Protein 4FPW (pdb70)

Organism: Micromonospora echinospora (NCBI:txid1877)

CATH classification: 3.30.530.20

Nearest PDB structures (foldseek):
  4fpw-assembly3_A  TM=1.007E+00  e=2.071E-29  Micromonospora echinospora
  4fpw-assembly3_B  TM=9.963E-01  e=4.947E-27  Micromonospora echinospora
  2luz-assembly1_A  TM=9.639E-01  e=8.222E-24  Micromonospora echinospora
  1z94-assembly1_A  TM=7.429E-01  e=5.980E-06  Chromobacterium violaceum ATCC 12472
  3pu2-assembly3_C  TM=6.040E-01  e=1.521E-06  Cereibacter sphaeroides 2.4.1

Solvent-accessible surface area: 16489 Å² total

Secondary structure (DSSP, 8-state):
---EEEEEEEEETTEEEEEEEEEEEESS-HHHHHHHHH-HHHHHHHSPPEES--STT-EEEESSS-EEE--EEETTTEEEEEEB-TTS--EEEEEEEEEETTEEEEEEEEEES----HHHHHHH--HHHH-------HHHHHHHHHHHHH--/---EEEEEEEEETTEEEEEEEEEEEESS-HHHHHHHHH-HHHHHHHS----S--STT-EEE-TTS-EEEEEEEETTTEEEEEEEETTEEEEEEEEE--EETTEEEEEEEEEES----HHHHHHH--HHHH---S-------HHHHHHHHHHHHH--

Foldseek 3Di:
DDKDWDKAWDQDPLGTWIKIKIKDKDLAALQVLQCCVQVQVNVVQLHFGWDWDRDAQTKTDGPPFWIWGWPDDDPPAKTKIWIDGDVFDIKIKMWGWDDDDNIIIIMIMIIGRDLVSLVVNLVVVSVVSVCSSPPPCSSVVSSVVRVVNSVD/DPWDWAKAWDQDPVGTWIKIKIKDKDQAALQVLLCCVQVQVNVVQLHFGWDWPRDAQIWTQGPPAWTWHFPDDDPPAKTKIWTDGDPFDIKIKMWGWDDDPRIIMIMIMIIDRDLVSLVVNLVVVSVVRSSVVPDRDPPPVSSVVSSCVRVVNSPD

Sequence (308 aa):
QATERALGRRTIPAGEARSIIIRQRYDAPVDEVWSACTDPNRINRWFIEPKGDLREGGNFALQGNASGDILRCEPPRRLTISWVYEGKPDSEVELRLSEEGDGTLLELEHATTSEQLVEVGVGWEALDFLGFISPERISQERGEAWAALVHSQATERALGRRTIPAGEARSIIIRQRYDAPVDEVWSACTDPNRINRWFIEPKGDLREGGNFALQGNASGDILRCEPPRRLTISWVYEGKPDSEVELRLSEEGDGTLLELEHATTSEQLVEVGVGWEALDFLGFIRGDPSPERISQERGEAWAALVHS

Structure (mmCIF, N/CA/C/O backbone):
data_4FPW
#
_entry.id   4FPW
#
_cell.length_a   51.852
_cell.length_b   51.852
_cell.length_c   305.705
_cell.angle_alpha   90.00
_cell.angle_beta   90.00
_cell.angle_gamma   120.00
#
_symmetry.space_group_name_H-M   'P 61'
#
loop_
_entity.id
_entity.type
_entity.pdbx_description
1 polymer CalU16
2 water water
#
loop_
_atom_site.group_PDB
_atom_site.id
_atom_site.type_symbol
_atom_site.label_atom_id
_atom_site.label_alt_id
_atom_site.label_comp_id
_atom_site.label_asym_id
_atom_site.label_entity_id
_atom_site.label_seq_id
_atom_site.pdbx_PDB_ins_code
_atom_site.Cartn_x
_atom_site.Cartn_y
_atom_site.Cartn_z
_atom_site.occupancy
_atom_site.B_iso_or_equiv
_atom_site.auth_seq_id
_atom_site.auth_comp_id
_atom_site.auth_asym_id
_atom_site.auth_atom_id
_atom_site.pdbx_PDB_model_num
ATOM 1 N N . GLN A 1 4 ? 32.199 -26.472 -0.445 1.00 72.84 5 GLN A N 1
ATOM 2 C CA . GLN A 1 4 ? 33.214 -27.566 -0.618 1.00 73.41 5 GLN A CA 1
ATOM 3 C C . GLN A 1 4 ? 34.494 -27.060 -1.287 1.00 72.90 5 GLN A C 1
ATOM 4 O O . GLN A 1 4 ? 35.598 -27.320 -0.787 1.00 80.86 5 GLN A O 1
ATOM 10 N N . ALA A 1 5 ? 34.339 -26.380 -2.426 1.00 65.32 6 ALA A N 1
ATOM 11 C CA . ALA A 1 5 ? 35.469 -25.883 -3.224 1.00 62.24 6 ALA A CA 1
ATOM 12 C C . ALA A 1 5 ? 34.966 -24.999 -4.370 1.00 58.47 6 ALA A C 1
ATOM 13 O O . ALA A 1 5 ? 34.152 -25.451 -5.184 1.00 58.47 6 ALA A O 1
ATOM 15 N N . THR A 1 6 ? 35.479 -23.766 -4.454 1.00 54.60 7 THR A N 1
ATOM 16 C CA . THR A 1 6 ? 34.910 -22.742 -5.354 1.00 51.95 7 THR A CA 1
ATOM 17 C C . THR A 1 6 ? 35.730 -22.473 -6.640 1.00 51.48 7 THR A C 1
ATOM 18 O O . THR A 1 6 ? 36.971 -22.414 -6.623 1.00 48.73 7 THR A O 1
ATOM 22 N N . GLU A 1 7 ? 34.978 -22.300 -7.732 1.00 50.66 8 GLU A N 1
ATOM 23 C CA . GLU A 1 7 ? 35.481 -21.927 -9.044 1.00 49.57 8 GLU A CA 1
ATOM 24 C C . GLU A 1 7 ? 34.944 -20.541 -9.346 1.00 48.18 8 GLU A C 1
ATOM 25 O O . GLU A 1 7 ? 33.721 -20.336 -9.408 1.00 48.01 8 GLU A O 1
ATOM 31 N N . ARG A 1 8 ? 35.861 -19.601 -9.532 1.00 47.20 9 ARG A N 1
ATOM 32 C CA . ARG A 1 8 ? 35.530 -18.237 -9.879 1.00 44.98 9 ARG A CA 1
ATOM 33 C C . ARG A 1 8 ? 35.559 -18.061 -11.376 1.00 45.40 9 ARG A C 1
ATOM 34 O O . ARG A 1 8 ? 36.319 -18.733 -12.076 1.00 43.74 9 ARG A O 1
ATOM 42 N N . ALA A 1 9 ? 34.763 -17.104 -11.854 1.00 45.51 10 ALA A N 1
ATOM 43 C CA . ALA A 1 9 ? 34.714 -16.783 -13.275 1.00 45.62 10 ALA A CA 1
ATOM 44 C C . ALA A 1 9 ? 34.150 -15.376 -13.558 1.00 46.47 10 ALA A C 1
ATOM 45 O O . ALA A 1 9 ? 33.756 -14.626 -12.645 1.00 44.01 10 ALA A O 1
ATOM 47 N N . LEU A 1 10 ? 34.149 -15.038 -14.846 1.00 47.70 11 LEU A N 1
ATOM 48 C CA . LEU A 1 10 ? 33.688 -13.761 -15.341 1.00 46.80 11 LEU A CA 1
ATOM 49 C C . LEU A 1 10 ? 32.681 -13.988 -16.442 1.00 46.96 11 LEU A C 1
ATOM 50 O O . LEU A 1 10 ? 32.889 -14.814 -17.315 1.00 48.22 11 LEU A O 1
ATOM 55 N N . GLY A 1 11 ? 31.574 -13.259 -16.367 1.00 48.63 12 GLY A N 1
ATOM 56 C CA . GLY A 1 11 ? 30.571 -13.243 -17.416 1.00 49.90 12 GLY A CA 1
ATOM 57 C C . GLY A 1 11 ? 30.347 -11.844 -17.973 1.00 51.69 12 GLY A C 1
ATOM 58 O O . GLY A 1 11 ? 31.191 -10.947 -17.836 1.00 50.28 12 GLY A O 1
ATOM 59 N N . ARG A 1 12 ? 29.197 -11.682 -18.621 1.00 54.10 13 ARG A N 1
ATOM 60 C CA . ARG A 1 12 ? 28.840 -10.448 -19.317 1.00 54.68 13 ARG A CA 1
ATOM 61 C C . ARG A 1 12 ? 27.329 -10.295 -19.322 1.00 55.27 13 ARG A C 1
ATOM 62 O O . ARG A 1 12 ? 26.600 -11.264 -19.588 1.00 54.20 13 ARG A O 1
ATOM 70 N N . ARG A 1 13 ? 26.861 -9.084 -19.019 1.00 54.75 14 ARG A N 1
ATOM 71 C CA . ARG A 1 13 ? 25.430 -8.808 -19.037 1.00 54.97 14 ARG A CA 1
ATOM 72 C C . ARG A 1 13 ? 25.011 -7.367 -19.343 1.00 53.77 14 ARG A C 1
ATOM 73 O O . ARG A 1 13 ? 25.750 -6.389 -19.133 1.00 50.64 14 ARG A O 1
ATOM 81 N N . THR A 1 14 ? 23.783 -7.291 -19.849 1.00 52.82 15 THR A N 1
ATOM 82 C CA . THR A 1 14 ? 23.118 -6.050 -20.165 1.00 53.21 15 THR A CA 1
ATOM 83 C C . THR A 1 14 ? 22.217 -5.725 -18.986 1.00 50.00 15 THR A C 1
ATOM 84 O O . THR A 1 14 ? 21.210 -6.415 -18.763 1.00 46.89 15 THR A O 1
ATOM 88 N N . ILE A 1 15 ? 22.598 -4.699 -18.219 1.00 48.45 16 ILE A N 1
ATOM 89 C CA . ILE A 1 15 ? 21.774 -4.217 -17.092 1.00 47.88 16 ILE A CA 1
ATOM 90 C C . ILE A 1 15 ? 21.457 -2.729 -17.261 1.00 48.18 16 ILE A C 1
ATOM 91 O O . ILE A 1 15 ? 22.160 -2.034 -17.993 1.00 47.79 16 ILE A O 1
ATOM 96 N N . PRO A 1 16 ? 20.412 -2.229 -16.572 1.00 48.05 17 PRO A N 1
ATOM 97 C CA . PRO A 1 16 ? 20.004 -0.840 -16.697 1.00 49.03 17 PRO A CA 1
ATOM 98 C C . PRO A 1 16 ? 21.160 0.163 -16.763 1.00 48.23 17 PRO A C 1
ATOM 99 O O . PRO A 1 16 ? 21.154 1.053 -17.624 1.00 46.98 17 PRO A O 1
ATOM 103 N N . ALA A 1 17 ? 22.164 -0.003 -15.905 1.00 45.53 18 ALA A N 1
ATOM 104 C CA . ALA A 1 17 ? 23.332 0.876 -15.950 1.00 45.06 18 ALA A CA 1
ATOM 105 C C . ALA A 1 17 ? 24.163 0.690 -17.217 1.00 45.34 18 ALA A C 1
ATOM 106 O O . ALA A 1 17 ? 25.143 1.398 -17.394 1.00 44.68 18 ALA A O 1
ATOM 108 N N . GLY A 1 18 ? 23.789 -0.274 -18.071 1.00 46.43 19 GLY A N 1
ATOM 109 C CA . GLY A 1 18 ? 24.526 -0.584 -19.305 1.00 48.71 19 GLY A CA 1
ATOM 110 C C . GLY A 1 18 ? 25.103 -2.000 -19.492 1.00 48.58 19 GLY A C 1
ATOM 111 O O . GLY A 1 18 ? 24.617 -3.007 -18.945 1.00 45.68 19 GLY A O 1
ATOM 112 N N . GLU A 1 19 ? 26.136 -2.066 -20.328 1.00 50.92 20 GLU A N 1
ATOM 113 C CA . GLU A 1 19 ? 26.880 -3.302 -20.559 1.00 50.60 20 GLU A CA 1
ATOM 114 C C . GLU A 1 19 ? 27.801 -3.522 -19.395 1.00 48.92 20 GLU A C 1
ATOM 115 O O . GLU A 1 19 ? 28.729 -2.750 -19.203 1.00 50.38 20 GLU A O 1
ATOM 121 N N . ALA A 1 20 ? 27.548 -4.568 -18.622 1.00 47.80 21 ALA A N 1
ATOM 122 C CA . ALA A 1 20 ? 28.415 -4.909 -17.505 1.00 47.99 21 ALA A CA 1
ATOM 123 C C . ALA A 1 20 ? 29.119 -6.238 -17.740 1.00 47.45 21 ALA A C 1
ATOM 124 O O . ALA A 1 20 ? 28.625 -7.092 -18.485 1.00 46.84 21 ALA A O 1
ATOM 126 N N . ARG A 1 21 ? 30.284 -6.396 -17.116 1.00 47.73 22 ARG A N 1
ATOM 127 C CA . ARG A 1 21 ? 30.917 -7.724 -16.970 1.00 47.58 22 ARG A CA 1
ATOM 128 C C . ARG A 1 21 ? 30.381 -8.299 -15.647 1.00 47.45 22 ARG A C 1
ATOM 129 O O . ARG A 1 21 ? 29.525 -7.681 -15.017 1.00 49.74 22 ARG A O 1
ATOM 137 N N . SER A 1 22 ? 30.855 -9.463 -15.213 1.00 47.40 23 SER A N 1
ATOM 138 C CA . SER A 1 22 ? 30.375 -10.026 -13.946 1.00 45.93 23 SER A CA 1
ATOM 139 C C . SER A 1 22 ? 31.307 -11.025 -13.258 1.00 47.07 23 SER A C 1
ATOM 140 O O . SER A 1 22 ? 32.154 -11.686 -13.879 1.00 46.85 23 SER A O 1
ATOM 143 N N . ILE A 1 23 ? 31.098 -11.095 -11.949 1.00 46.69 24 ILE A N 1
ATOM 144 C CA . ILE A 1 23 ? 31.657 -12.077 -11.048 1.00 44.75 24 ILE A CA 1
ATOM 145 C C . ILE A 1 23 ? 30.748 -13.278 -11.085 1.00 46.70 24 ILE A C 1
ATOM 146 O O . ILE A 1 23 ? 29.523 -13.125 -11.069 1.00 47.65 24 ILE A O 1
ATOM 151 N N . ILE A 1 24 ? 31.342 -14.470 -11.136 1.00 46.76 25 ILE A N 1
ATOM 152 C CA . ILE A 1 24 ? 30.572 -15.707 -11.082 1.00 46.57 25 ILE A CA 1
ATOM 153 C C . ILE A 1 24 ? 31.257 -16.674 -10.127 1.00 46.46 25 ILE A C 1
ATOM 154 O O . ILE A 1 24 ? 32.411 -17.044 -10.333 1.00 48.93 25 ILE A O 1
ATOM 159 N N . ILE A 1 25 ? 30.529 -17.077 -9.091 1.00 44.68 26 ILE A N 1
ATOM 160 C CA . ILE A 1 25 ? 31.051 -17.922 -8.049 1.00 44.34 26 ILE A CA 1
ATOM 161 C C . ILE A 1 25 ? 30.264 -19.206 -8.087 1.00 47.50 26 ILE A C 1
ATOM 162 O O . ILE A 1 25 ? 29.030 -19.169 -8.084 1.00 46.81 26 ILE A O 1
ATOM 167 N N . ARG A 1 26 ? 30.989 -20.328 -8.139 1.00 49.04 27 ARG A N 1
ATOM 168 C CA . ARG A 1 26 ? 30.385 -21.646 -8.192 1.00 50.71 27 ARG A CA 1
ATOM 169 C C . ARG A 1 26 ? 30.898 -22.466 -7.036 1.00 51.38 27 ARG A C 1
ATOM 170 O O . ARG A 1 26 ? 32.112 -22.582 -6.825 1.00 52.60 27 ARG A O 1
ATOM 178 N N . GLN A 1 27 ? 29.957 -23.029 -6.293 1.00 49.95 28 GLN A N 1
ATOM 179 C CA . GLN A 1 27 ? 30.239 -23.813 -5.121 1.00 49.21 28 GLN A CA 1
ATOM 180 C C . GLN A 1 27 ? 29.215 -24.908 -5.044 1.00 50.92 28 GLN A C 1
ATOM 181 O O . GLN A 1 27 ? 28.027 -24.693 -5.330 1.00 48.87 28 GLN A O 1
ATOM 187 N N . ARG A 1 28 ? 29.680 -26.087 -4.651 1.00 52.64 29 ARG A N 1
ATOM 188 C CA . ARG A 1 28 ? 28.820 -27.226 -4.563 1.00 53.94 29 ARG A CA 1
ATOM 189 C C . ARG A 1 28 ? 28.541 -27.456 -3.095 1.00 54.30 29 ARG A C 1
ATOM 190 O O . ARG A 1 28 ? 29.446 -27.333 -2.265 1.00 54.46 29 ARG A O 1
ATOM 198 N N . TYR A 1 29 ? 27.288 -27.755 -2.766 1.00 53.91 30 TYR A N 1
ATOM 199 C CA . TYR A 1 29 ? 26.949 -28.126 -1.401 1.00 54.63 30 TYR A CA 1
ATOM 200 C C . TYR A 1 29 ? 26.279 -29.471 -1.354 1.00 55.75 30 TYR A C 1
ATOM 201 O O . TYR A 1 29 ? 25.556 -29.875 -2.267 1.00 54.40 30 TYR A O 1
ATOM 210 N N . ASP A 1 30 ? 26.531 -30.127 -0.228 1.00 57.93 31 ASP A N 1
ATOM 211 C CA . ASP A 1 30 ? 26.126 -31.487 0.076 1.00 59.31 31 ASP A CA 1
ATOM 212 C C . ASP A 1 30 ? 24.761 -31.468 0.782 1.00 58.54 31 ASP A C 1
ATOM 213 O O . ASP A 1 30 ? 24.458 -32.335 1.599 1.00 59.93 31 ASP A O 1
ATOM 218 N N . ALA A 1 31 ? 23.962 -30.442 0.498 1.00 56.01 32 ALA A N 1
ATOM 219 C CA . ALA A 1 31 ? 22.599 -30.348 0.990 1.00 54.74 32 ALA A CA 1
ATOM 220 C C . ALA A 1 31 ? 21.728 -30.296 -0.246 1.00 53.98 32 ALA A C 1
ATOM 221 O O . ALA A 1 31 ? 22.226 -30.045 -1.329 1.00 53.10 32 ALA A O 1
ATOM 223 N N . PRO A 1 32 ? 20.434 -30.573 -0.107 1.00 55.04 33 PRO A N 1
ATOM 224 C CA . PRO A 1 32 ? 19.651 -30.536 -1.330 1.00 56.20 33 PRO A CA 1
ATOM 225 C C . PRO A 1 32 ? 19.189 -29.122 -1.688 1.00 56.54 33 PRO A C 1
ATOM 226 O O . PRO A 1 32 ? 19.276 -28.209 -0.868 1.00 58.21 33 PRO A O 1
ATOM 230 N N . VAL A 1 33 ? 18.725 -28.969 -2.925 1.00 57.45 34 VAL A N 1
ATOM 231 C CA . VAL A 1 33 ? 18.271 -27.692 -3.501 1.00 56.12 34 VAL A CA 1
ATOM 232 C C . VAL A 1 33 ? 17.317 -26.891 -2.618 1.00 55.66 34 VAL A C 1
ATOM 233 O O . VAL A 1 33 ? 17.496 -25.684 -2.455 1.00 56.09 34 VAL A O 1
ATOM 237 N N . ASP A 1 34 ? 16.299 -27.549 -2.070 1.00 56.75 35 ASP A N 1
ATOM 238 C CA . ASP A 1 34 ? 15.318 -26.864 -1.214 1.00 57.42 35 ASP A CA 1
ATOM 239 C C . ASP A 1 34 ? 15.987 -26.176 -0.038 1.00 54.88 35 ASP A C 1
ATOM 240 O O . ASP A 1 34 ? 15.841 -24.975 0.169 1.00 52.97 35 ASP A O 1
ATOM 245 N N . GLU A 1 35 ? 16.711 -26.977 0.729 1.00 55.67 36 GLU A N 1
ATOM 246 C CA . GLU A 1 35 ? 17.361 -26.529 1.953 1.00 55.23 36 GLU A CA 1
ATOM 247 C C . GLU A 1 35 ? 18.265 -25.350 1.650 1.00 52.15 36 GLU A C 1
ATOM 248 O O . GLU A 1 35 ? 18.301 -24.398 2.410 1.00 51.48 36 GLU A O 1
ATOM 254 N N . VAL A 1 36 ? 18.978 -25.417 0.532 1.00 50.90 37 VAL A N 1
ATOM 255 C CA . VAL A 1 36 ? 19.884 -24.351 0.146 1.00 50.19 37 VAL A CA 1
ATOM 256 C C . VAL A 1 36 ? 19.060 -23.128 -0.262 1.00 50.10 37 VAL A C 1
ATOM 257 O O . VAL A 1 36 ? 19.394 -22.013 0.111 1.00 48.76 37 VAL A O 1
ATOM 261 N N . TRP A 1 37 ? 17.984 -23.340 -1.022 1.00 50.37 38 TRP A N 1
ATOM 262 C CA . TRP A 1 37 ? 17.034 -22.257 -1.340 1.00 50.16 38 TRP A CA 1
ATOM 263 C C . TRP A 1 37 ? 16.488 -21.552 -0.094 1.00 50.04 38 TRP A C 1
ATOM 264 O O . TRP A 1 37 ? 16.613 -20.338 0.052 1.00 51.53 38 TRP A O 1
ATOM 275 N N . SER A 1 38 ? 15.864 -22.307 0.793 1.00 50.04 39 SER A N 1
ATOM 276 C CA . SER A 1 38 ? 15.497 -21.776 2.103 1.00 50.08 39 SER A CA 1
ATOM 277 C C . SER A 1 38 ? 16.617 -20.989 2.819 1.00 49.20 39 SER A C 1
ATOM 278 O O . SER A 1 38 ? 16.362 -19.937 3.410 1.00 48.88 39 SER A O 1
ATOM 281 N N . ALA A 1 39 ? 17.844 -21.504 2.771 1.00 48.04 40 ALA A N 1
ATOM 282 C CA . ALA A 1 39 ? 18.972 -20.911 3.503 1.00 46.99 40 ALA A CA 1
ATOM 283 C C . ALA A 1 39 ? 19.418 -19.611 2.890 1.00 45.97 40 ALA A C 1
ATOM 284 O O . ALA A 1 39 ? 20.066 -18.804 3.551 1.00 46.84 40 ALA A O 1
ATOM 286 N N . CYS A 1 40 ? 19.090 -19.443 1.613 1.00 45.88 41 CYS A N 1
ATOM 287 C CA . CYS A 1 40 ? 19.475 -18.299 0.812 1.00 45.60 41 CYS A CA 1
ATOM 288 C C . CYS A 1 40 ? 18.311 -17.330 0.587 1.00 46.23 41 CYS A C 1
ATOM 289 O O . CYS A 1 40 ? 18.481 -16.303 -0.066 1.00 44.14 41 CYS A O 1
ATOM 292 N N . THR A 1 41 ? 17.130 -17.668 1.101 1.00 47.97 42 THR A N 1
ATOM 293 C CA . THR A 1 41 ? 15.925 -16.875 0.834 1.00 48.41 42 THR A CA 1
ATOM 294 C C . THR A 1 41 ? 14.996 -16.667 2.044 1.00 48.72 42 THR A C 1
ATOM 295 O O . THR A 1 41 ? 14.276 -15.689 2.075 1.00 51.56 42 THR A O 1
ATOM 299 N N . ASP A 1 42 ? 15.004 -17.559 3.030 1.00 48.98 43 ASP A N 1
ATOM 300 C CA . ASP A 1 42 ? 14.216 -17.374 4.255 1.00 50.86 43 ASP A CA 1
ATOM 301 C C . ASP A 1 42 ? 14.978 -16.431 5.211 1.00 52.93 43 ASP A C 1
ATOM 302 O O . ASP A 1 42 ? 16.066 -16.781 5.696 1.00 54.78 43 ASP A O 1
ATOM 307 N N . PRO A 1 43 ? 14.423 -15.234 5.498 1.00 51.76 44 PRO A N 1
ATOM 308 C CA . PRO A 1 43 ? 15.176 -14.249 6.295 1.00 51.70 44 PRO A CA 1
ATOM 309 C C . PRO A 1 43 ? 15.555 -14.708 7.707 1.00 51.89 44 PRO A C 1
ATOM 310 O O . PRO A 1 43 ? 16.520 -14.204 8.273 1.00 51.23 44 PRO A O 1
ATOM 314 N N . ASN A 1 44 ? 14.800 -15.647 8.265 1.00 52.42 45 ASN A N 1
ATOM 315 C CA . ASN A 1 44 ? 15.158 -16.267 9.545 1.00 53.33 45 ASN A CA 1
ATOM 316 C C . ASN A 1 44 ? 16.266 -17.320 9.400 1.00 52.19 45 ASN A C 1
ATOM 317 O O . ASN A 1 44 ? 16.689 -17.913 10.384 1.00 52.11 45 ASN A O 1
ATOM 322 N N . ARG A 1 45 ? 16.705 -17.574 8.173 1.00 50.51 46 ARG A N 1
ATOM 323 C CA . ARG A 1 45 ? 17.876 -18.389 7.934 1.00 50.66 46 ARG A CA 1
ATOM 324 C C . ARG A 1 45 ? 19.026 -17.558 7.359 1.00 49.43 46 ARG A C 1
ATOM 325 O O . ARG A 1 45 ? 20.180 -17.796 7.699 1.00 47.20 46 ARG A O 1
ATOM 333 N N . ILE A 1 46 ? 18.721 -16.595 6.488 1.00 49.01 47 ILE A N 1
ATOM 334 C CA . ILE A 1 46 ? 19.747 -15.657 6.002 1.00 48.36 47 ILE A CA 1
ATOM 335 C C . ILE A 1 46 ? 20.354 -14.913 7.201 1.00 49.30 47 ILE A C 1
ATOM 336 O O . ILE A 1 46 ? 21.510 -14.500 7.192 1.00 49.50 47 ILE A O 1
ATOM 341 N N . ASN A 1 47 ? 19.562 -14.777 8.252 1.00 50.97 48 ASN A N 1
ATOM 342 C CA . ASN A 1 47 ? 19.967 -14.056 9.445 1.00 52.88 48 ASN A CA 1
ATOM 343 C C . ASN A 1 47 ? 21.100 -14.722 10.220 1.00 53.50 48 ASN A C 1
ATOM 344 O O . ASN A 1 47 ? 21.820 -14.069 10.983 1.00 51.86 48 ASN A O 1
ATOM 349 N N . ARG A 1 48 ? 21.216 -16.035 10.074 1.00 52.94 49 ARG A N 1
ATOM 350 C CA . ARG A 1 48 ? 22.255 -16.750 10.745 1.00 52.93 49 ARG A CA 1
ATOM 351 C C . ARG A 1 48 ? 23.596 -16.366 10.150 1.00 52.90 49 ARG A C 1
ATOM 352 O O . ARG A 1 48 ? 24.486 -15.902 10.865 1.00 54.38 49 ARG A O 1
ATOM 360 N N . TRP A 1 49 ? 23.732 -16.507 8.839 1.00 51.77 50 TRP A N 1
ATOM 361 C CA . TRP A 1 49 ? 25.054 -16.447 8.217 1.00 50.71 50 TRP A CA 1
ATOM 362 C C . TRP A 1 49 ? 25.384 -15.111 7.573 1.00 50.99 50 TRP A C 1
ATOM 363 O O . TRP A 1 49 ? 26.557 -14.830 7.350 1.00 52.74 50 TRP A O 1
ATOM 374 N N . PHE A 1 50 ? 24.374 -14.296 7.273 1.00 50.43 51 PHE A N 1
ATOM 375 C CA . PHE A 1 50 ? 24.606 -12.992 6.654 1.00 50.47 51 PHE A CA 1
ATOM 376 C C . PHE A 1 50 ? 23.688 -11.944 7.300 1.00 50.59 51 PHE A C 1
ATOM 377 O O . PHE A 1 50 ? 23.243 -12.136 8.430 1.00 52.26 51 PHE A O 1
ATOM 385 N N . ILE A 1 51 ? 23.465 -10.824 6.613 1.00 49.83 52 ILE A N 1
ATOM 386 C CA . ILE A 1 51 ? 22.564 -9.755 7.034 1.00 50.16 52 ILE A CA 1
ATOM 387 C C . ILE A 1 51 ? 21.151 -10.009 6.562 1.00 50.89 52 ILE A C 1
ATOM 388 O O . ILE A 1 51 ? 20.929 -10.156 5.361 1.00 54.25 52 ILE A O 1
ATOM 393 N N . GLU A 1 52 ? 20.179 -9.965 7.467 1.00 51.75 53 GLU A N 1
ATOM 394 C CA . GLU A 1 52 ? 18.778 -10.119 7.060 1.00 52.90 53 GLU A CA 1
ATOM 395 C C . GLU A 1 52 ? 18.220 -8.975 6.213 1.00 55.68 53 GLU A C 1
ATOM 396 O O . GLU A 1 52 ? 18.414 -7.805 6.539 1.00 58.85 53 GLU A O 1
ATOM 402 N N . PRO A 1 53 ? 17.481 -9.320 5.143 1.00 55.22 54 PRO A N 1
ATOM 403 C CA . PRO A 1 53 ? 16.768 -8.338 4.340 1.00 53.69 54 PRO A CA 1
ATOM 404 C C . PRO A 1 53 ? 15.421 -7.961 4.907 1.00 54.73 54 PRO A 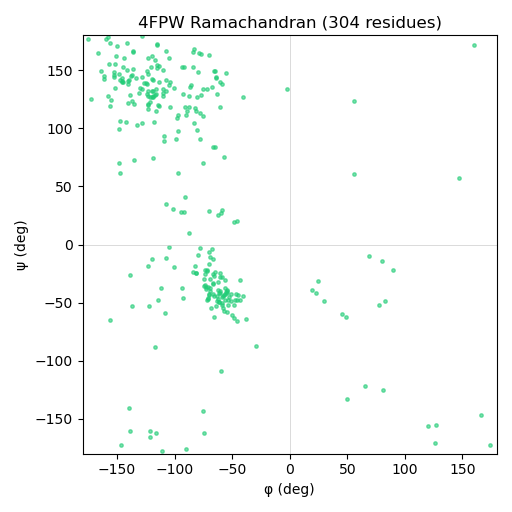C 1
ATOM 405 O O . PRO A 1 53 ? 14.778 -8.774 5.583 1.00 52.12 54 PRO A O 1
ATOM 409 N N . LYS A 1 54 ? 14.992 -6.740 4.581 1.00 54.53 55 LYS A N 1
ATOM 410 C CA . LYS A 1 54 ? 13.748 -6.185 5.082 1.00 56.14 55 LYS A CA 1
ATOM 411 C C . LYS A 1 54 ? 12.983 -5.469 3.967 1.00 58.19 55 LYS A C 1
ATOM 412 O O . LYS A 1 54 ? 13.575 -4.876 3.045 1.00 56.39 55 LYS A O 1
ATOM 418 N N . GLY A 1 55 ? 11.658 -5.567 4.060 1.00 58.47 56 GLY A N 1
ATOM 419 C CA . GLY A 1 55 ? 10.761 -5.174 2.990 1.00 59.42 56 GLY A CA 1
ATOM 420 C C . GLY A 1 55 ? 9.876 -6.362 2.705 1.00 60.70 56 GLY A C 1
ATOM 421 O O . GLY A 1 55 ? 9.882 -7.326 3.479 1.00 60.52 56 GLY A O 1
ATOM 422 N N . ASP A 1 56 ? 9.104 -6.284 1.619 1.00 61.54 57 ASP A N 1
ATOM 423 C CA . ASP A 1 56 ? 8.328 -7.424 1.132 1.00 62.22 57 ASP A CA 1
ATOM 424 C C . ASP A 1 56 ? 9.243 -8.297 0.284 1.00 62.18 57 ASP A C 1
ATOM 425 O O . ASP A 1 56 ? 9.587 -7.948 -0.859 1.00 61.37 57 ASP A O 1
ATOM 430 N N . LEU A 1 57 ? 9.660 -9.421 0.866 1.00 63.14 58 LEU A N 1
ATOM 431 C CA . LEU A 1 57 ? 10.406 -10.438 0.130 1.00 63.13 58 LEU A CA 1
ATOM 432 C C . LEU A 1 57 ? 9.436 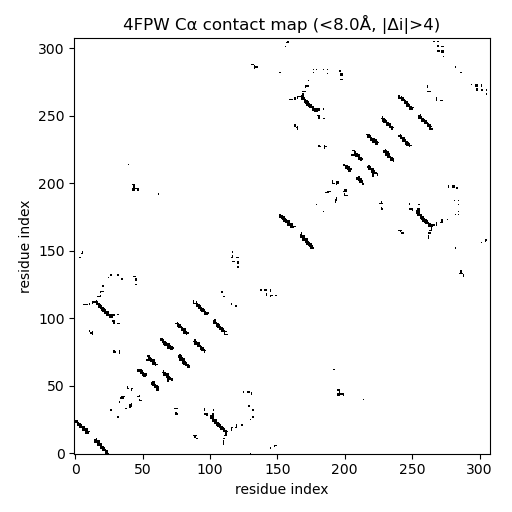-11.254 -0.728 1.00 62.58 58 LEU A C 1
ATOM 433 O O . LEU A 1 57 ? 8.840 -12.231 -0.276 1.00 62.28 58 LEU A O 1
ATOM 438 N N . ARG A 1 58 ? 9.258 -10.780 -1.957 1.00 63.03 59 ARG A N 1
ATOM 439 C CA . ARG A 1 58 ? 8.475 -11.448 -2.988 1.00 62.25 59 ARG A CA 1
ATOM 440 C C . ARG A 1 58 ? 8.798 -10.759 -4.306 1.00 58.92 59 ARG A C 1
ATOM 441 O O . ARG A 1 58 ? 9.361 -9.665 -4.313 1.00 59.98 59 ARG A O 1
ATOM 449 N N . GLU A 1 59 ? 8.434 -11.394 -5.415 1.00 56.52 60 GLU A N 1
ATOM 450 C CA . GLU A 1 59 ? 8.841 -10.923 -6.743 1.00 54.27 60 GLU A CA 1
ATOM 451 C C . GLU A 1 59 ? 8.322 -9.517 -7.003 1.00 53.04 60 GLU A C 1
ATOM 452 O O . GLU A 1 59 ? 7.218 -9.197 -6.612 1.00 54.39 60 GLU A O 1
ATOM 458 N N . GLY A 1 60 ? 9.136 -8.668 -7.625 1.00 52.16 61 GLY A N 1
ATOM 459 C CA . GLY A 1 60 ? 8.797 -7.255 -7.789 1.00 51.64 61 GLY A CA 1
ATOM 460 C C . GLY A 1 60 ? 8.795 -6.459 -6.489 1.00 51.68 61 GLY A C 1
ATOM 461 O O . GLY A 1 60 ? 8.696 -5.234 -6.520 1.00 53.89 61 GLY A O 1
ATOM 462 N N . GLY A 1 61 ? 8.900 -7.141 -5.347 1.00 50.06 62 GLY A N 1
ATOM 463 C CA . GLY A 1 61 ? 9.041 -6.483 -4.057 1.00 50.20 62 GLY A CA 1
ATOM 464 C C . GLY A 1 61 ? 10.437 -5.935 -3.889 1.00 49.38 62 GLY A C 1
ATOM 465 O O . GLY A 1 61 ? 11.177 -5.786 -4.868 1.00 48.29 62 GLY A O 1
ATOM 466 N N . ASN A 1 62 ? 10.822 -5.636 -2.651 1.00 49.43 63 ASN A N 1
ATOM 467 C CA . ASN A 1 62 ? 12.112 -4.999 -2.434 1.00 49.64 63 ASN A CA 1
ATOM 468 C C . ASN A 1 62 ? 12.737 -5.321 -1.095 1.00 49.97 63 ASN A C 1
ATOM 469 O O . ASN A 1 62 ? 12.055 -5.767 -0.166 1.00 50.09 63 ASN A O 1
ATOM 474 N N . PHE A 1 63 ? 14.043 -5.064 -1.019 1.00 49.69 64 PHE A N 1
ATOM 475 C CA . PHE A 1 63 ? 14.876 -5.488 0.106 1.00 51.14 64 PHE A CA 1
ATOM 476 C C . PHE A 1 63 ? 15.854 -4.387 0.520 1.00 53.83 64 PHE A C 1
ATOM 477 O O . PHE A 1 63 ? 16.362 -3.655 -0.332 1.00 54.81 64 PHE A O 1
ATOM 485 N N . ALA A 1 64 ? 16.117 -4.296 1.825 1.00 55.58 65 ALA A N 1
ATOM 486 C CA . ALA A 1 64 ? 17.248 -3.531 2.359 1.00 55.75 65 ALA A CA 1
ATOM 487 C C . ALA A 1 64 ? 17.951 -4.374 3.381 1.00 55.64 65 ALA A C 1
ATOM 488 O O . ALA A 1 64 ? 17.313 -5.110 4.124 1.00 56.67 65 ALA A O 1
ATOM 490 N N . LEU A 1 65 ? 19.272 -4.255 3.403 1.00 56.34 66 LEU A N 1
ATOM 491 C CA . LEU A 1 65 ? 20.113 -4.955 4.343 1.00 57.70 66 LEU A CA 1
ATOM 492 C C . LEU A 1 65 ? 20.720 -3.881 5.244 1.00 61.14 66 LEU A C 1
ATOM 493 O O . LEU A 1 65 ? 21.077 -2.791 4.787 1.00 62.07 66 LEU A O 1
ATOM 498 N N . GLN A 1 66 ? 20.799 -4.183 6.531 1.00 61.44 67 GLN A N 1
ATOM 499 C CA . GLN A 1 66 ? 21.220 -3.215 7.517 1.00 63.95 67 GLN A CA 1
ATOM 500 C C . GLN A 1 66 ? 22.669 -2.764 7.346 1.00 66.71 67 GLN A C 1
ATOM 501 O O . GLN A 1 66 ? 23.584 -3.282 8.006 1.00 72.35 67 GLN A O 1
ATOM 507 N N . GLY A 1 67 ? 22.883 -1.787 6.476 1.00 66.02 68 GLY A N 1
ATOM 508 C CA . GLY A 1 67 ? 24.220 -1.216 6.288 1.00 65.72 68 GLY A CA 1
ATOM 509 C C . GLY A 1 67 ? 24.370 -0.809 4.844 1.00 64.74 68 GLY A C 1
ATOM 510 O O . GLY A 1 67 ? 25.272 -1.273 4.144 1.00 68.11 68 GLY A O 1
ATOM 511 N N . ASN A 1 68 ? 23.456 0.049 4.407 1.00 62.73 69 ASN A N 1
ATOM 512 C CA . ASN A 1 68 ? 23.284 0.358 3.000 1.00 61.23 69 ASN A CA 1
ATOM 513 C C . ASN A 1 68 ? 22.468 -0.693 2.261 1.00 57.67 69 ASN A C 1
ATOM 514 O O . ASN A 1 68 ? 21.352 -1.048 2.666 1.00 59.01 69 ASN A O 1
ATOM 515 N N . ALA A 1 69 ? 23.076 -1.198 1.196 1.00 53.80 70 ALA A N 1
ATOM 516 C CA . ALA A 1 69 ? 22.441 -1.966 0.117 1.00 50.72 70 ALA A CA 1
ATOM 517 C C . ALA A 1 69 ? 20.978 -2.268 0.233 1.00 47.50 70 ALA A C 1
ATOM 518 O O . ALA A 1 69 ? 20.491 -2.755 1.234 1.00 50.33 70 ALA A O 1
ATOM 520 N N . SER A 1 70 ? 20.301 -2.036 -0.867 1.00 45.90 71 SER A N 1
ATOM 521 C CA . SER A 1 70 ? 18.883 -2.210 -0.946 1.00 45.88 71 SER A CA 1
ATOM 522 C C . SER A 1 70 ? 18.691 -2.579 -2.376 1.00 43.78 71 SER A C 1
ATOM 523 O O . SER A 1 70 ? 19.621 -2.465 -3.167 1.00 43.43 71 SER A O 1
ATOM 526 N N . GLY A 1 71 ? 17.496 -2.989 -2.742 1.00 42.96 72 GLY A N 1
ATOM 527 C CA . GLY A 1 71 ? 17.237 -3.155 -4.147 1.00 43.16 72 GLY A CA 1
ATOM 528 C C . GLY A 1 71 ? 15.902 -3.765 -4.334 1.00 44.03 72 GLY A C 1
ATOM 529 O O . GLY A 1 71 ? 15.137 -3.914 -3.383 1.00 43.76 72 GLY A O 1
ATOM 530 N N . ASP A 1 72 ? 15.617 -4.113 -5.573 1.00 46.47 73 ASP A N 1
ATOM 531 C CA . ASP A 1 72 ? 14.335 -4.701 -5.889 1.00 48.65 73 ASP A CA 1
ATOM 532 C C . ASP A 1 72 ? 14.516 -6.164 -6.186 1.00 47.98 73 ASP A C 1
ATOM 533 O O . ASP A 1 72 ? 15.632 -6.648 -6.358 1.00 47.53 73 ASP A O 1
ATOM 538 N N . ILE A 1 73 ? 13.391 -6.853 -6.209 1.00 47.72 74 ILE A N 1
ATOM 539 C CA . ILE A 1 73 ? 13.355 -8.256 -6.416 1.00 47.09 74 ILE A CA 1
ATOM 540 C C . ILE A 1 73 ? 12.765 -8.419 -7.794 1.00 47.96 74 ILE A C 1
ATOM 541 O O . ILE A 1 73 ? 11.545 -8.534 -7.962 1.00 48.28 74 ILE A O 1
ATOM 546 N N . LEU A 1 74 ? 13.653 -8.421 -8.785 1.00 47.54 75 LEU A N 1
ATOM 547 C CA . LEU A 1 74 ? 13.254 -8.550 -10.189 1.00 48.28 75 LEU A CA 1
ATOM 548 C C . LEU A 1 74 ? 12.643 -9.937 -10.448 1.00 49.42 75 LEU A C 1
ATOM 549 O O . LEU A 1 74 ? 11.450 -10.037 -10.763 1.00 52.66 75 LEU A O 1
ATOM 554 N N . ARG A 1 75 ? 13.434 -11.000 -10.261 1.00 48.71 76 ARG A N 1
ATOM 555 C CA . ARG A 1 75 ? 12.984 -12.384 -10.548 1.00 47.53 76 ARG A CA 1
ATOM 556 C C . ARG A 1 75 ? 13.115 -13.325 -9.345 1.00 47.64 76 ARG A C 1
ATOM 557 O O . ARG A 1 75 ? 14.122 -13.301 -8.626 1.00 44.90 76 ARG A O 1
ATOM 565 N N . CYS A 1 76 ? 12.096 -14.159 -9.144 1.00 50.29 77 CYS A N 1
ATOM 566 C CA . CYS A 1 76 ? 12.108 -15.170 -8.089 1.00 51.43 77 CYS A CA 1
ATOM 567 C C . CYS A 1 76 ? 11.430 -16.434 -8.603 1.00 53.28 77 CYS A C 1
ATOM 568 O O . CYS A 1 76 ? 10.193 -16.487 -8.732 1.00 55.77 77 CYS A O 1
ATOM 571 N N . GLU A 1 77 ? 12.259 -17.436 -8.907 1.00 52.07 78 GLU A N 1
ATOM 572 C CA . GLU A 1 77 ? 11.818 -18.726 -9.441 1.00 51.00 78 GLU A CA 1
ATOM 573 C C . GLU A 1 77 ? 12.224 -19.813 -8.449 1.00 50.12 78 GLU A C 1
ATOM 574 O O . GLU A 1 77 ? 13.197 -20.536 -8.684 1.00 50.73 78 GLU A O 1
ATOM 580 N N . PRO A 1 78 ? 11.505 -19.914 -7.316 1.00 48.90 79 PRO A N 1
ATOM 581 C CA . PRO A 1 78 ? 11.896 -20.915 -6.314 1.00 48.85 79 PRO A CA 1
ATOM 582 C C . PRO A 1 78 ? 11.745 -22.319 -6.861 1.00 49.26 79 PRO A C 1
ATOM 583 O O . PRO A 1 78 ? 10.800 -22.555 -7.585 1.00 51.78 79 PRO A O 1
ATOM 587 N N . PRO A 1 79 ? 12.652 -23.252 -6.511 1.00 50.66 80 PRO A N 1
ATOM 588 C CA . PRO A 1 79 ? 13.791 -23.099 -5.623 1.00 49.55 80 PRO A CA 1
ATOM 589 C C . PRO A 1 79 ? 15.103 -22.933 -6.378 1.00 49.26 80 PRO A C 1
ATOM 590 O O . PRO A 1 79 ? 16.145 -23.316 -5.847 1.00 50.78 80 PRO A O 1
ATOM 594 N N . ARG A 1 80 ? 15.055 -22.334 -7.573 1.00 50.05 81 ARG A N 1
ATOM 595 C CA . ARG A 1 80 ? 16.202 -22.299 -8.491 1.00 51.87 81 ARG A CA 1
ATOM 596 C C . ARG A 1 80 ? 16.838 -20.928 -8.619 1.00 52.18 81 ARG A C 1
ATOM 597 O O . ARG A 1 80 ? 18.029 -20.749 -8.363 1.00 53.33 81 ARG A O 1
ATOM 605 N N . ARG A 1 81 ? 16.050 -19.950 -9.040 1.00 52.02 82 ARG A N 1
ATOM 606 C CA . ARG A 1 81 ? 16.630 -18.696 -9.491 1.00 50.50 82 ARG A CA 1
ATOM 607 C C . ARG A 1 81 ? 16.146 -17.501 -8.688 1.00 48.97 82 ARG A C 1
ATOM 608 O O . ARG A 1 81 ? 15.044 -17.494 -8.136 1.00 48.82 82 ARG A O 1
ATOM 616 N N . LEU A 1 82 ? 16.994 -16.486 -8.639 1.00 46.67 83 LEU A N 1
ATOM 617 C CA . LEU A 1 82 ? 16.754 -15.318 -7.824 1.00 45.75 83 LEU A CA 1
ATOM 618 C C . LEU A 1 82 ? 17.558 -14.226 -8.485 1.00 46.01 83 LEU A C 1
ATOM 619 O O . LEU A 1 82 ? 18.774 -14.392 -8.652 1.00 45.81 83 LEU A O 1
ATOM 624 N N . THR A 1 83 ? 16.877 -13.166 -8.937 1.00 44.92 84 THR A N 1
ATOM 625 C CA . THR A 1 83 ? 17.545 -11.966 -9.420 1.00 43.64 84 THR A CA 1
ATOM 626 C C . THR A 1 83 ? 17.021 -10.741 -8.659 1.00 44.08 84 THR A C 1
ATOM 627 O O . THR A 1 83 ? 15.826 -10.605 -8.391 1.00 43.79 84 THR A O 1
ATOM 631 N N . ILE A 1 84 ? 17.943 -9.857 -8.318 1.00 42.89 85 ILE A N 1
ATOM 632 C CA . ILE A 1 84 ? 17.635 -8.661 -7.589 1.00 43.73 85 ILE A CA 1
ATOM 633 C C . ILE A 1 84 ? 18.540 -7.535 -8.068 1.00 43.95 85 ILE A C 1
ATOM 634 O O . ILE A 1 84 ? 19.656 -7.798 -8.550 1.00 43.36 85 ILE A O 1
ATOM 639 N N . SER A 1 85 ? 18.059 -6.298 -7.939 1.00 42.78 86 SER A N 1
ATOM 640 C CA . SER A 1 85 ? 18.879 -5.116 -8.233 1.00 42.77 86 SER A CA 1
ATOM 641 C C . SER A 1 85 ? 19.699 -4.844 -7.004 1.00 41.25 86 SER A C 1
ATOM 642 O O . SER A 1 85 ? 19.443 -5.403 -5.952 1.00 40.45 86 SER A O 1
ATOM 645 N N . TRP A 1 86 ? 20.677 -3.969 -7.132 1.00 41.73 87 TRP A N 1
ATOM 646 C CA . TRP A 1 86 ? 21.642 -3.784 -6.075 1.00 42.86 87 TRP A CA 1
ATOM 647 C C . TRP A 1 86 ? 22.119 -2.325 -6.067 1.00 45.15 87 TRP A C 1
ATOM 648 O O . TRP A 1 86 ? 22.982 -1.933 -6.873 1.00 44.40 87 TRP A O 1
ATOM 659 N N . VAL A 1 87 ? 21.541 -1.522 -5.165 1.00 46.45 88 VAL A N 1
ATOM 660 C CA . VAL A 1 87 ? 21.863 -0.091 -5.110 1.00 47.85 88 VAL A CA 1
ATOM 661 C C . VAL A 1 87 ? 22.716 0.239 -3.873 1.00 49.13 88 VAL A C 1
ATOM 662 O O . VAL A 1 87 ? 22.409 -0.214 -2.768 1.00 47.08 88 VAL A O 1
ATOM 666 N N . TYR A 1 88 ? 23.807 0.987 -4.092 1.00 49.36 89 TYR A N 1
ATOM 667 C CA . TYR A 1 88 ? 24.720 1.388 -3.021 1.00 53.10 89 TYR A CA 1
ATOM 668 C C . TYR A 1 88 ? 25.302 2.802 -3.240 1.00 56.81 89 TYR A C 1
ATOM 669 O O . TYR A 1 88 ? 25.680 3.186 -4.350 1.00 59.18 89 TYR A O 1
ATOM 678 N N . GLU A 1 89 ? 25.391 3.551 -2.151 1.00 58.23 90 GLU A N 1
ATOM 679 C CA . GLU A 1 89 ? 25.563 5.011 -2.176 1.00 63.3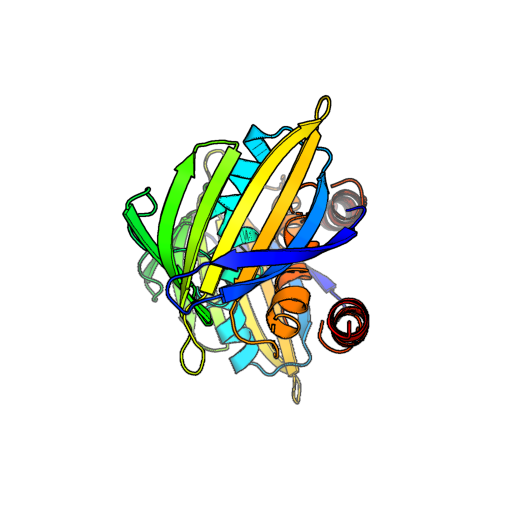8 90 GLU A CA 1
ATOM 680 C C . GLU A 1 89 ? 26.481 5.625 -3.263 1.00 64.15 90 GLU A C 1
ATOM 681 O O . GLU A 1 89 ? 26.024 6.417 -4.117 1.00 65.21 90 GLU A O 1
ATOM 687 N N . GLY A 1 90 ? 27.770 5.305 -3.215 1.00 61.49 91 GLY A N 1
ATOM 688 C CA . GLY A 1 90 ? 28.713 5.908 -4.160 1.00 60.28 91 GLY A CA 1
ATOM 689 C C . GLY A 1 90 ? 28.821 5.145 -5.472 1.00 58.59 91 GLY A C 1
ATOM 690 O O . GLY A 1 90 ? 29.685 5.454 -6.290 1.00 56.80 91 GLY A O 1
ATOM 691 N N . LYS A 1 91 ? 27.919 4.179 -5.683 1.00 56.87 92 LYS A N 1
ATOM 692 C CA . LYS A 1 91 ? 28.093 3.141 -6.684 1.00 54.78 92 LYS A CA 1
ATOM 693 C C . LYS A 1 91 ? 27.057 3.194 -7.800 1.00 53.03 92 LYS A C 1
ATOM 694 O O . LYS A 1 91 ? 25.942 3.638 -7.569 1.00 51.00 92 LYS A O 1
ATOM 700 N N . PRO A 1 92 ? 27.427 2.709 -9.009 1.00 52.04 93 PRO A N 1
ATOM 701 C CA . PRO A 1 92 ? 26.443 2.483 -10.058 1.00 51.06 93 PRO A CA 1
ATOM 702 C C . PRO A 1 92 ? 25.591 1.319 -9.650 1.00 47.86 93 PRO A C 1
ATOM 703 O O . PRO A 1 92 ? 25.967 0.603 -8.741 1.00 46.53 93 PRO A O 1
ATOM 707 N N . ASP A 1 93 ? 24.439 1.167 -10.288 1.00 47.75 94 ASP A N 1
ATOM 708 C CA . ASP A 1 93 ? 23.497 0.134 -9.906 1.00 47.16 94 ASP A CA 1
ATOM 709 C C . ASP A 1 93 ? 24.002 -1.160 -10.504 1.00 46.82 94 ASP A C 1
ATOM 710 O O . ASP A 1 93 ? 24.646 -1.171 -11.553 1.00 47.86 94 ASP A O 1
ATOM 715 N N . SER A 1 94 ? 23.727 -2.242 -9.798 1.00 46.86 95 SER A N 1
ATOM 716 C CA . SER A 1 94 ? 24.254 -3.562 -10.112 1.00 44.89 95 SER A CA 1
ATOM 717 C C . SER A 1 94 ? 23.108 -4.539 -10.168 1.00 43.21 95 SER A C 1
ATOM 718 O O . SER A 1 94 ? 21.958 -4.174 -9.935 1.00 41.15 95 SER A O 1
ATOM 721 N N . GLU A 1 95 ? 23.429 -5.793 -10.459 1.00 43.53 96 GLU A N 1
ATOM 722 C CA . GLU A 1 95 ? 22.426 -6.853 -10.505 1.00 42.84 96 GLU A CA 1
ATOM 723 C C . GLU A 1 95 ? 23.103 -8.101 -10.010 1.00 43.32 96 GLU A C 1
ATOM 724 O O . GLU A 1 95 ? 24.264 -8.346 -10.329 1.00 42.23 96 GLU A O 1
ATOM 730 N N . VAL A 1 96 ? 22.380 -8.878 -9.215 1.00 44.74 97 VAL A N 1
ATOM 731 C CA . VAL A 1 96 ? 22.902 -10.089 -8.626 1.00 43.44 97 VAL A CA 1
ATOM 732 C C . VAL A 1 96 ? 21.931 -11.227 -8.938 1.00 45.09 97 VAL A C 1
ATOM 733 O O . VAL A 1 96 ? 20.706 -11.020 -8.969 1.00 42.81 97 VAL A O 1
ATOM 737 N N . GLU A 1 97 ? 22.477 -12.429 -9.165 1.00 44.27 98 GLU A N 1
ATOM 738 C CA . GLU A 1 97 ? 21.637 -13.570 -9.490 1.00 44.52 98 GLU A CA 1
ATOM 739 C C . GLU A 1 97 ? 22.125 -14.825 -8.830 1.00 44.97 98 GLU A C 1
ATOM 740 O O . GLU A 1 97 ? 23.327 -15.098 -8.779 1.00 45.41 98 GLU A O 1
ATOM 746 N N . LEU A 1 98 ? 21.178 -15.593 -8.325 1.00 44.49 99 LEU A N 1
ATOM 747 C CA . LEU A 1 98 ? 21.490 -16.861 -7.749 1.00 45.22 99 LEU A CA 1
ATOM 748 C C . LEU A 1 98 ? 20.765 -17.923 -8.537 1.00 45.57 99 LEU A C 1
ATOM 749 O O . LEU A 1 98 ? 19.556 -17.821 -8.714 1.00 47.58 99 LEU A O 1
ATOM 754 N N . ARG A 1 99 ? 21.516 -18.925 -9.004 1.00 45.96 100 ARG A N 1
ATOM 755 C CA . ARG A 1 99 ? 20.967 -20.147 -9.585 1.00 46.95 100 ARG A CA 1
ATOM 756 C C . ARG A 1 99 ? 21.438 -21.346 -8.770 1.00 47.66 100 ARG A C 1
ATOM 757 O O . ARG A 1 99 ? 22.638 -21.518 -8.543 1.00 47.10 100 ARG A O 1
ATOM 765 N N . LEU A 1 100 ? 20.481 -22.159 -8.334 1.00 48.93 101 LEU A N 1
ATOM 766 C CA . LEU A 1 100 ? 20.748 -23.430 -7.696 1.00 50.09 101 LEU A CA 1
ATOM 767 C C . LEU A 1 100 ? 20.326 -24.537 -8.652 1.00 54.03 101 LEU A C 1
ATOM 768 O O . LEU A 1 100 ? 19.188 -24.533 -9.141 1.00 56.36 101 LEU A O 1
ATOM 773 N N . SER A 1 101 ? 21.233 -25.475 -8.921 1.00 54.32 102 SER A N 1
ATOM 774 C CA . SER A 1 101 ? 20.919 -26.647 -9.739 1.00 56.02 102 SER A CA 1
ATOM 775 C C . SER A 1 101 ? 21.216 -27.913 -8.960 1.00 58.35 102 SER A C 1
ATOM 776 O O . SER A 1 101 ? 22.147 -27.949 -8.149 1.00 55.68 102 SER A O 1
ATOM 779 N N . GLU A 1 102 ? 20.415 -28.945 -9.202 1.00 62.26 103 GLU A N 1
ATOM 780 C CA . GLU A 1 102 ? 20.674 -30.243 -8.617 1.00 67.24 103 GLU A CA 1
ATOM 781 C C . GLU A 1 102 ? 21.887 -30.859 -9.293 1.00 70.45 103 GLU A C 1
ATOM 782 O O . GLU A 1 102 ? 22.025 -30.825 -10.518 1.00 69.41 103 GLU A O 1
ATOM 788 N N . GLU A 1 103 ? 22.777 -31.387 -8.467 1.00 75.02 104 GLU A N 1
ATOM 789 C CA . GLU A 1 103 ? 23.786 -32.333 -8.896 1.00 79.06 104 GLU A CA 1
ATOM 790 C C . GLU A 1 103 ? 23.634 -33.491 -7.922 1.00 79.02 104 GLU A C 1
ATOM 791 O O . GLU A 1 103 ? 23.998 -33.371 -6.749 1.00 78.25 104 GLU A O 1
ATOM 797 N N . GLY A 1 104 ? 23.039 -34.581 -8.397 1.00 81.95 105 GLY A N 1
ATOM 798 C CA . GLY A 1 104 ? 22.679 -35.718 -7.541 1.00 85.15 105 GLY A CA 1
ATOM 799 C C . GLY A 1 104 ? 21.919 -35.305 -6.287 1.00 84.87 105 GLY A C 1
ATOM 800 O O . GLY A 1 104 ? 20.987 -34.489 -6.344 1.00 86.16 105 GLY A O 1
ATOM 801 N N . ASP A 1 105 ? 22.342 -35.852 -5.149 1.00 82.64 106 ASP A N 1
ATOM 802 C CA . ASP A 1 105 ? 21.755 -35.521 -3.842 1.00 79.07 106 ASP A CA 1
ATOM 803 C C . ASP A 1 105 ? 22.079 -34.099 -3.333 1.00 74.01 106 ASP A C 1
ATOM 804 O O . ASP A 1 105 ? 21.536 -33.679 -2.301 1.00 75.58 106 ASP A O 1
ATOM 809 N N . GLY A 1 106 ? 22.945 -33.370 -4.045 1.00 67.83 107 GLY A N 1
ATOM 810 C CA . GLY A 1 106 ? 23.404 -32.041 -3.616 1.00 63.23 107 GLY A CA 1
ATOM 811 C C . GLY A 1 106 ? 23.005 -30.904 -4.551 1.00 59.31 107 GLY A C 1
ATOM 812 O O . GLY A 1 106 ? 22.097 -31.038 -5.374 1.00 57.61 107 GLY A O 1
ATOM 813 N N . THR A 1 107 ? 23.675 -29.765 -4.424 1.00 57.16 108 THR A N 1
ATOM 814 C CA . THR A 1 107 ? 23.350 -28.600 -5.265 1.00 55.86 108 THR A CA 1
ATOM 815 C C . THR A 1 107 ? 24.594 -27.831 -5.730 1.00 54.02 108 THR A C 1
ATOM 816 O O . THR A 1 107 ? 25.549 -27.687 -4.961 1.00 54.16 108 THR A O 1
ATOM 820 N N . LEU A 1 108 ? 24.581 -27.371 -6.992 1.00 52.37 109 LEU A N 1
ATOM 821 C CA . LEU A 1 108 ? 25.640 -26.485 -7.520 1.00 51.28 109 LEU A CA 1
ATOM 822 C C . LEU A 1 108 ? 25.198 -25.015 -7.483 1.00 49.96 109 LEU A C 1
ATOM 823 O O . LEU A 1 108 ? 24.620 -24.498 -8.434 1.00 51.16 109 LEU A O 1
ATOM 828 N N . LEU A 1 109 ? 25.488 -24.330 -6.390 1.00 49.08 110 LEU A N 1
ATOM 829 C CA . LEU A 1 109 ? 25.126 -22.920 -6.288 1.00 47.29 110 LEU A CA 1
ATOM 830 C C . LEU A 1 109 ? 25.887 -22.119 -7.320 1.00 48.07 110 LEU A C 1
ATOM 831 O O . LEU A 1 109 ? 27.039 -22.434 -7.609 1.00 49.91 110 LEU A O 1
ATOM 836 N N . GLU A 1 110 ? 25.243 -21.096 -7.887 1.00 46.68 111 GLU A N 1
ATOM 837 C CA . GLU A 1 110 ? 25.931 -20.133 -8.735 1.00 46.48 111 GLU A CA 1
ATOM 838 C C . GLU A 1 110 ? 25.467 -18.731 -8.392 1.00 46.13 111 GLU A C 1
ATOM 839 O O . GLU A 1 110 ? 24.271 -18.431 -8.442 1.00 46.15 111 GLU A O 1
ATOM 845 N N . LEU A 1 111 ? 26.418 -17.877 -8.039 1.00 43.55 112 LEU A N 1
ATOM 846 C CA . LEU A 1 111 ? 26.103 -16.518 -7.693 1.00 42.33 112 LEU A CA 1
ATOM 847 C C . LEU A 1 111 ? 26.873 -15.560 -8.559 1.00 42.99 112 LEU A C 1
ATOM 848 O O . LEU A 1 111 ? 28.109 -15.517 -8.493 1.00 41.43 112 LEU A O 1
ATOM 853 N N . GLU A 1 112 ? 26.118 -14.778 -9.346 1.00 42.95 113 GLU A N 1
ATOM 854 C CA . GLU A 1 112 ? 26.675 -13.842 -10.307 1.00 43.50 113 GLU A CA 1
ATOM 855 C C . GLU A 1 112 ? 26.199 -12.440 -10.008 1.00 43.70 113 GLU A C 1
ATOM 856 O O . GLU A 1 112 ? 24.995 -12.168 -9.986 1.00 44.63 113 GLU A O 1
ATOM 862 N N . HIS A 1 113 ? 27.164 -11.562 -9.797 1.00 44.08 114 HIS A N 1
ATOM 863 C CA . HIS A 1 113 ? 26.933 -10.154 -9.573 1.00 43.48 114 HIS A CA 1
ATOM 864 C C . HIS A 1 113 ? 27.550 -9.433 -10.756 1.00 43.72 114 HIS A C 1
ATOM 865 O O . HIS A 1 113 ? 28.749 -9.559 -11.017 1.00 42.14 114 HIS A O 1
ATOM 872 N N . ALA A 1 114 ? 26.709 -8.702 -11.484 1.00 45.86 115 ALA A N 1
ATOM 873 C CA . ALA A 1 114 ? 27.123 -7.950 -12.651 1.00 46.18 115 ALA A CA 1
ATOM 874 C C . ALA A 1 114 ? 27.113 -6.473 -12.307 1.00 46.91 115 ALA A C 1
ATOM 875 O O . ALA A 1 114 ? 26.212 -5.999 -11.605 1.00 47.54 115 ALA A O 1
ATOM 877 N N . THR A 1 115 ? 28.113 -5.759 -12.822 1.00 46.47 116 THR A N 1
ATOM 878 C CA . THR A 1 115 ? 28.281 -4.336 -12.589 1.00 45.49 116 THR A CA 1
ATOM 879 C C . THR A 1 115 ? 29.201 -3.731 -13.634 1.00 46.03 116 THR A C 1
ATOM 880 O O . THR A 1 115 ? 30.190 -4.350 -14.025 1.00 47.00 116 THR A O 1
ATOM 884 N N . THR A 1 116 ? 28.883 -2.510 -14.048 1.00 45.39 117 THR A N 1
ATOM 885 C CA . THR A 1 116 ? 29.611 -1.795 -15.090 1.00 45.78 117 THR A CA 1
ATOM 886 C C . THR A 1 116 ? 30.896 -1.182 -14.537 1.00 46.38 117 THR A C 1
ATOM 887 O O . THR A 1 116 ? 31.714 -0.670 -15.293 1.00 47.94 117 THR A O 1
ATOM 891 N N . SER A 1 117 ? 31.063 -1.217 -13.216 1.00 45.99 118 SER A N 1
ATOM 892 C CA . SER A 1 117 ? 32.258 -0.697 -12.568 1.00 47.76 118 SER A CA 1
ATOM 893 C C . SER A 1 117 ? 33.369 -1.751 -12.409 1.00 49.19 118 SER A C 1
ATOM 894 O O . SER A 1 117 ? 33.239 -2.704 -11.617 1.00 48.78 118 SER A O 1
ATOM 897 N N . GLU A 1 118 ? 34.465 -1.574 -13.150 1.00 49.95 119 GLU A N 1
ATOM 898 C CA . GLU A 1 118 ? 35.621 -2.470 -13.039 1.00 51.61 119 GLU A CA 1
ATOM 899 C C . GLU A 1 118 ? 36.142 -2.606 -11.609 1.00 51.55 119 GLU A C 1
ATOM 900 O O . GLU A 1 118 ? 36.493 -3.695 -11.181 1.00 53.48 119 GLU A O 1
ATOM 906 N N . GLN A 1 119 ? 36.205 -1.489 -10.892 1.00 52.75 120 GLN A N 1
ATOM 907 C CA . GLN A 1 119 ? 36.608 -1.466 -9.486 1.00 51.34 120 GLN A CA 1
ATOM 908 C C . GLN A 1 119 ? 35.672 -2.325 -8.640 1.00 50.23 120 GLN A C 1
ATOM 909 O O . GLN A 1 119 ? 36.117 -3.133 -7.815 1.00 49.23 120 GLN A O 1
ATOM 923 N N . LEU A 1 121 ? 33.970 -4.876 -9.579 1.00 47.50 122 LEU A N 1
ATOM 924 C CA . LEU A 1 121 ? 33.950 -6.322 -9.879 1.00 46.38 122 LEU A CA 1
ATOM 925 C C . LEU A 1 121 ? 34.617 -7.065 -8.735 1.00 45.89 122 LEU A C 1
ATOM 926 O O . LEU A 1 121 ? 33.983 -7.856 -8.036 1.00 45.06 122 LEU A O 1
ATOM 931 N N . VAL A 1 122 ? 35.900 -6.769 -8.547 1.00 45.38 123 VAL A N 1
ATOM 932 C CA . VAL A 1 122 ? 36.694 -7.361 -7.491 1.00 45.07 123 VAL A CA 1
ATOM 933 C C . VAL A 1 122 ? 35.891 -7.311 -6.193 1.00 46.99 123 VAL A C 1
ATOM 934 O O . VAL A 1 122 ? 35.464 -8.364 -5.691 1.00 47.06 123 VAL A O 1
ATOM 938 N N . GLU A 1 123 ? 35.634 -6.085 -5.710 1.00 46.87 124 GLU A N 1
ATOM 939 C CA . GLU A 1 123 ? 34.999 -5.815 -4.405 1.00 46.72 124 GLU A CA 1
ATOM 940 C C . GLU A 1 123 ? 33.809 -6.690 -4.060 1.00 45.43 124 GLU A C 1
ATOM 941 O O . GLU A 1 123 ? 33.548 -6.988 -2.891 1.00 45.85 124 GLU A O 1
ATOM 947 N N . VAL A 1 124 ? 33.095 -7.102 -5.088 1.00 43.90 125 VAL A N 1
ATOM 948 C CA . VAL A 1 124 ? 31.862 -7.829 -4.930 1.00 43.06 125 VAL A CA 1
ATOM 949 C C . VAL A 1 124 ? 32.121 -9.349 -4.953 1.00 42.60 125 VAL A C 1
ATOM 950 O O . VAL A 1 124 ? 31.626 -10.085 -4.089 1.00 43.22 125 VAL A O 1
ATOM 954 N N . GLY A 1 125 ? 32.924 -9.808 -5.912 1.00 41.13 126 GLY A N 1
ATOM 955 C CA . GLY A 1 125 ? 33.399 -11.185 -5.927 1.00 40.59 126 GLY A CA 1
ATOM 956 C C . GLY A 1 125 ? 33.949 -11.591 -4.581 1.00 40.37 126 GLY A C 1
ATOM 957 O O . GLY A 1 125 ? 33.540 -12.604 -4.017 1.00 42.01 126 GLY A O 1
ATOM 958 N N . VAL A 1 126 ? 34.860 -10.783 -4.053 1.00 39.90 127 VAL A N 1
ATOM 959 C CA . VAL A 1 126 ? 35.436 -11.042 -2.745 1.00 40.19 127 VAL A CA 1
ATOM 960 C C . VAL A 1 126 ? 34.364 -10.975 -1.657 1.00 40.12 127 VAL A C 1
ATOM 961 O O . VAL A 1 126 ? 34.302 -11.837 -0.804 1.00 41.20 127 VAL A O 1
ATOM 965 N N . GLY A 1 127 ? 33.502 -9.963 -1.713 1.00 40.42 128 GLY A N 1
ATOM 966 C CA . GLY A 1 127 ? 32.484 -9.759 -0.706 1.00 39.09 128 GLY A CA 1
ATOM 967 C C . GLY A 1 127 ? 31.505 -10.893 -0.627 1.00 39.40 128 GLY A C 1
ATOM 968 O O . GLY A 1 127 ? 31.079 -11.275 0.463 1.00 40.19 128 GLY A O 1
ATOM 969 N N . TRP A 1 128 ? 31.131 -11.441 -1.770 1.00 40.15 129 TRP A N 1
ATOM 970 C CA . TRP A 1 128 ? 30.270 -12.625 -1.755 1.00 42.43 129 TRP A CA 1
ATOM 971 C C . TRP A 1 128 ? 30.989 -13.866 -1.268 1.00 43.18 129 TRP A C 1
ATOM 972 O O . TRP A 1 128 ? 30.397 -14.706 -0.592 1.00 44.68 129 TRP A O 1
ATOM 983 N N . GLU A 1 129 ? 32.260 -13.994 -1.613 1.00 44.94 130 GLU A N 1
ATOM 984 C CA . GLU A 1 129 ? 33.014 -15.174 -1.199 1.00 44.82 130 GLU A CA 1
ATOM 985 C C . GLU A 1 129 ? 33.097 -15.248 0.309 1.00 45.72 130 GLU A C 1
ATOM 986 O O . GLU A 1 129 ? 32.899 -16.320 0.877 1.00 46.29 130 GLU A O 1
ATOM 1000 N N . ALA A 1 131 ? 31.031 -13.953 2.362 1.00 44.20 132 ALA A N 1
ATOM 1001 C CA . ALA A 1 131 ? 29.681 -14.258 2.808 1.00 43.88 132 ALA A CA 1
ATOM 1002 C C . ALA A 1 131 ? 29.310 -15.721 2.590 1.00 43.39 132 ALA A C 1
ATOM 1003 O O . ALA A 1 131 ? 28.659 -16.335 3.444 1.00 43.64 132 ALA A O 1
ATOM 1005 N N . LEU A 1 132 ? 29.693 -16.270 1.441 1.00 42.13 133 LEU A N 1
ATOM 1006 C CA . LEU A 1 132 ? 29.416 -17.673 1.154 1.00 42.37 133 LEU A CA 1
ATOM 1007 C C . LEU A 1 132 ? 30.170 -18.614 2.112 1.00 43.86 133 LEU A C 1
ATOM 1008 O O . LEU A 1 132 ? 29.710 -19.728 2.345 1.00 42.84 133 LEU A O 1
ATOM 1013 N N . ASP A 1 133 ? 31.282 -18.157 2.701 1.00 44.00 134 ASP A N 1
ATOM 1014 C CA . ASP A 1 133 ? 31.918 -18.908 3.805 1.00 46.13 134 ASP A CA 1
ATOM 1015 C C . ASP A 1 133 ? 30.925 -19.190 4.905 1.00 46.57 134 ASP A C 1
ATOM 1016 O O . ASP A 1 133 ? 30.841 -20.320 5.386 1.00 49.59 134 ASP A O 1
ATOM 1021 N N . PHE A 1 134 ? 30.176 -18.169 5.309 1.00 45.67 135 PHE A N 1
ATOM 1022 C CA . PHE A 1 134 ? 29.255 -18.325 6.425 1.00 46.82 135 PHE A CA 1
ATOM 1023 C C . PHE A 1 134 ? 28.013 -19.129 6.026 1.00 47.00 135 PHE A C 1
ATOM 1024 O O . PHE A 1 134 ? 27.457 -19.856 6.848 1.00 46.94 135 PHE A O 1
ATOM 1032 N N . LEU A 1 135 ? 27.612 -19.055 4.762 1.00 46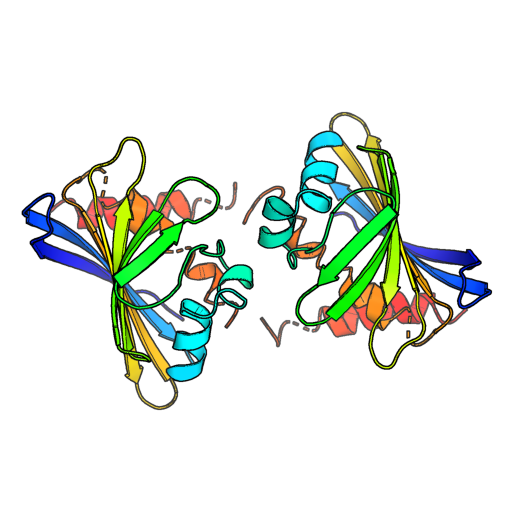.67 136 LEU A N 1
ATOM 1033 C CA . LEU A 1 135 ? 26.638 -20.007 4.247 1.00 47.39 136 LEU A CA 1
ATOM 1034 C C . LEU A 1 135 ? 27.186 -21.428 4.432 1.00 49.23 136 LEU A C 1
ATOM 1035 O O . LEU A 1 135 ? 26.551 -22.265 5.062 1.00 49.73 136 LEU A O 1
ATOM 1040 N N . GLY A 1 136 ? 28.382 -21.671 3.907 1.00 49.71 137 GLY A N 1
ATOM 1041 C CA . GLY A 1 136 ? 29.062 -22.939 4.073 1.00 51.47 137 GLY A CA 1
ATOM 1042 C C . GLY A 1 136 ? 29.058 -23.382 5.514 1.00 56.30 137 GLY A C 1
ATOM 1043 O O . GLY A 1 136 ? 28.587 -24.479 5.811 1.00 60.63 137 GLY A O 1
ATOM 1052 N N . PHE A 1 138 ? 27.153 -22.386 7.805 1.00 56.11 139 PHE A N 1
ATOM 1053 C CA . PHE A 1 138 ? 25.762 -22.519 8.231 1.00 55.58 139 PHE A CA 1
ATOM 1054 C C . PHE A 1 138 ? 25.202 -23.866 7.801 1.00 56.48 139 PHE A C 1
ATOM 1055 O O . PHE A 1 138 ? 24.600 -24.576 8.610 1.00 56.67 139 PHE A O 1
ATOM 1063 N N . ILE A 1 139 ? 25.410 -24.218 6.535 1.00 55.90 140 ILE A N 1
ATOM 1064 C CA . ILE A 1 139 ? 25.108 -25.569 6.063 1.00 57.28 140 ILE A CA 1
ATOM 1065 C C . ILE A 1 139 ? 26.122 -26.531 6.665 1.00 59.05 140 ILE A C 1
ATOM 1066 O O . ILE A 1 139 ? 25.744 -27.543 7.259 1.00 63.46 140 ILE A O 1
ATOM 1071 N N . SER A 1 159 ? 39.475 -9.819 11.726 1.00 67.12 160 SER A N 1
ATOM 1072 C CA . SER A 1 159 ? 40.242 -9.371 10.567 1.00 66.36 160 SER A CA 1
ATOM 1073 C C . SER A 1 159 ? 41.725 -9.132 10.842 1.00 67.69 160 SER A C 1
ATOM 1074 O O . SER A 1 159 ? 42.135 -7.987 10.972 1.00 72.32 160 SER A O 1
ATOM 1077 N N . PRO A 1 160 ? 42.507 -10.210 11.027 1.00 68.00 161 PRO A N 1
ATOM 1078 C CA . PRO A 1 160 ? 43.907 -10.303 10.574 1.00 67.99 161 PRO A CA 1
ATOM 1079 C C . PRO A 1 160 ? 44.081 -11.504 9.633 1.00 66.68 161 PRO A C 1
ATOM 1080 O O . PRO A 1 160 ? 44.603 -11.368 8.520 1.00 66.64 161 PRO A O 1
ATOM 1084 N N . GLU A 1 161 ? 43.643 -12.669 10.099 1.00 66.86 162 GLU A N 1
ATOM 1085 C CA . GLU A 1 161 ? 43.432 -13.841 9.245 1.00 66.63 162 GLU A CA 1
ATOM 1086 C C . GLU A 1 161 ? 42.447 -13.544 8.104 1.00 62.56 162 GLU A C 1
ATOM 1087 O O . GLU A 1 161 ? 42.600 -14.068 6.999 1.00 62.72 162 GLU A O 1
ATOM 1109 N N . ARG A 1 164 ? 43.954 -11.370 5.206 1.00 53.01 165 ARG A N 1
ATOM 1110 C CA . ARG A 1 164 ? 44.777 -12.196 4.330 1.00 51.16 165 ARG A CA 1
ATOM 1111 C C . ARG A 1 164 ? 43.913 -12.929 3.317 1.00 49.42 165 ARG A C 1
ATOM 1112 O O . ARG A 1 164 ? 44.204 -12.911 2.126 1.00 48.22 165 ARG A O 1
ATOM 1120 N N . ILE A 1 165 ? 42.842 -13.564 3.789 1.00 48.28 166 ILE A N 1
ATOM 1121 C CA . ILE A 1 165 ? 41.870 -14.210 2.909 1.00 46.72 166 ILE A CA 1
ATOM 1122 C C . ILE A 1 165 ? 41.180 -13.198 1.968 1.00 46.88 166 ILE A C 1
ATOM 1123 O O . ILE A 1 165 ? 40.824 -13.535 0.836 1.00 45.48 166 ILE A O 1
ATOM 1128 N N . SER A 1 166 ? 40.988 -11.959 2.426 1.00 47.23 167 SER A N 1
ATOM 1129 C CA . SER A 1 166 ? 40.396 -10.918 1.578 1.00 46.76 167 SER A CA 1
ATOM 1130 C C . SER A 1 166 ? 41.374 -10.543 0.502 1.00 47.01 167 SER A C 1
ATOM 1131 O O . SER A 1 166 ? 41.025 -10.427 -0.664 1.00 46.09 167 SER A O 1
ATOM 1134 N N . GLN A 1 167 ? 42.616 -10.395 0.910 1.00 49.05 168 GLN A N 1
ATOM 1135 C CA . GLN A 1 167 ? 43.675 -9.957 0.023 1.00 51.96 168 GLN A CA 1
ATOM 1136 C C . GLN A 1 167 ? 44.077 -10.972 -1.062 1.00 51.05 168 GLN A C 1
ATOM 1137 O O . GLN A 1 167 ? 44.319 -10.584 -2.202 1.00 51.31 168 GLN A O 1
ATOM 1143 N N . GLU A 1 168 ? 44.143 -12.256 -0.723 1.00 51.58 169 GLU A N 1
ATOM 1144 C CA . GLU A 1 168 ? 44.393 -13.298 -1.737 1.00 51.42 169 GLU A CA 1
ATOM 1145 C C . GLU A 1 168 ? 43.250 -13.329 -2.694 1.00 49.39 169 GLU A C 1
ATOM 1146 O O . GLU A 1 168 ? 43.457 -13.235 -3.898 1.00 52.90 169 GLU A O 1
ATOM 1152 N N . ARG A 1 169 ? 42.040 -13.456 -2.159 1.00 47.54 170 ARG A N 1
ATOM 1153 C CA . ARG A 1 169 ? 40.844 -13.508 -2.992 1.00 45.89 170 ARG A CA 1
ATOM 1154 C C . ARG A 1 169 ? 40.772 -12.294 -3.927 1.00 44.39 170 ARG A C 1
ATOM 1155 O O . ARG A 1 169 ? 40.404 -12.423 -5.080 1.00 44.46 170 ARG A O 1
ATOM 1163 N N . GLY A 1 170 ? 41.157 -11.124 -3.448 1.00 44.92 171 GLY A N 1
ATOM 1164 C CA . GLY A 1 170 ? 41.223 -9.948 -4.309 1.00 45.71 171 GLY A CA 1
ATOM 1165 C C . GLY A 1 170 ? 42.209 -10.092 -5.456 1.00 47.42 171 GLY A C 1
ATOM 1166 O O . GLY A 1 170 ? 41.925 -9.686 -6.580 1.00 47.99 171 GLY A O 1
ATOM 1167 N N . GLU A 1 171 ? 43.379 -10.663 -5.178 1.00 50.03 172 GLU A N 1
ATOM 1168 C CA . GLU A 1 171 ? 44.370 -10.932 -6.235 1.00 51.20 172 GLU A CA 1
ATOM 1169 C C . GLU A 1 171 ? 43.819 -11.883 -7.314 1.00 50.52 172 GLU A C 1
ATOM 1170 O O . GLU A 1 171 ? 44.051 -11.684 -8.509 1.00 52.29 172 GLU A O 1
ATOM 1176 N N . ALA A 1 172 ? 43.071 -12.894 -6.892 1.00 48.59 173 ALA A N 1
ATOM 1177 C CA . ALA A 1 172 ? 42.441 -13.822 -7.830 1.00 49.09 173 ALA A CA 1
ATOM 1178 C C . ALA A 1 172 ? 41.443 -13.151 -8.769 1.00 48.46 173 ALA A C 1
ATOM 1179 O O . ALA A 1 172 ? 41.503 -13.347 -9.985 1.00 51.93 173 ALA A O 1
ATOM 1181 N N . TRP A 1 173 ? 40.529 -12.360 -8.221 1.00 46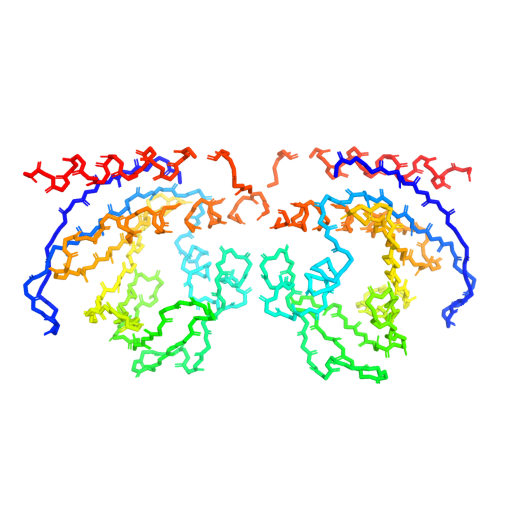.06 174 TRP A N 1
ATOM 1182 C CA . TRP A 1 173 ? 39.605 -11.595 -9.061 1.00 44.51 174 TRP A CA 1
ATOM 1183 C C . TRP A 1 173 ? 40.341 -10.509 -9.876 1.00 46.40 174 TRP A C 1
ATOM 1184 O O . TRP A 1 173 ? 40.070 -10.322 -11.064 1.00 46.43 174 TRP A O 1
ATOM 1195 N N . ALA A 1 174 ? 41.284 -9.812 -9.245 1.00 47.62 175 ALA A N 1
ATOM 1196 C CA . ALA A 1 174 ? 42.061 -8.787 -9.943 1.00 48.69 175 ALA A CA 1
ATOM 1197 C C . ALA A 1 174 ? 42.775 -9.367 -11.155 1.00 51.90 175 ALA A C 1
ATOM 1198 O O . ALA A 1 174 ? 42.783 -8.751 -12.224 1.00 54.13 175 ALA A O 1
ATOM 1200 N N . ALA A 1 175 ? 43.366 -10.552 -10.984 1.00 52.94 176 ALA A N 1
ATOM 1201 C CA . ALA A 1 175 ? 44.128 -11.198 -12.050 1.00 53.08 176 ALA A CA 1
ATOM 1202 C C . ALA A 1 175 ? 43.228 -11.748 -13.144 1.00 50.93 176 ALA A C 1
ATOM 1203 O O . ALA A 1 175 ? 43.591 -11.733 -14.301 1.00 51.94 176 ALA A O 1
ATOM 1205 N N . LEU A 1 176 ? 42.067 -12.262 -12.775 1.00 51.87 177 LEU A N 1
ATOM 1206 C CA . LEU A 1 176 ? 41.070 -12.678 -13.772 1.00 52.95 177 LEU A CA 1
ATOM 1207 C C . LEU A 1 176 ? 40.516 -11.473 -14.550 1.00 53.14 177 LEU A C 1
ATOM 1208 O O . LEU A 1 176 ? 40.171 -11.603 -15.721 1.00 54.05 177 LEU A O 1
ATOM 1213 N N . VAL A 1 177 ? 40.415 -10.316 -13.897 1.00 54.18 178 VAL A N 1
ATOM 1214 C CA . VAL A 1 177 ? 39.866 -9.111 -14.546 1.00 57.79 178 VAL A CA 1
ATOM 1215 C C . VAL A 1 177 ? 40.871 -8.506 -15.522 1.00 61.08 178 VAL A C 1
ATOM 1216 O O . VAL A 1 177 ? 40.485 -7.982 -16.563 1.00 60.13 178 VAL A O 1
ATOM 1220 N N . HIS A 1 178 ? 42.154 -8.582 -15.174 1.00 66.07 179 HIS A N 1
ATOM 1221 C CA . HIS A 1 178 ? 43.238 -8.418 -16.140 1.00 69.76 179 HIS A CA 1
ATOM 1222 C C . HIS A 1 178 ? 43.147 -9.499 -17.229 1.00 70.98 179 HIS A C 1
ATOM 1223 O O . HIS A 1 178 ? 43.251 -10.695 -16.948 1.00 71.12 179 HIS A O 1
ATOM 1230 N N . SER A 1 179 ? 42.967 -9.066 -18.475 1.00 72.42 180 SER A N 1
ATOM 1231 C CA . SER A 1 179 ? 42.770 -9.971 -19.611 1.00 71.94 180 SER A CA 1
ATOM 1232 C C . SER A 1 179 ? 41.543 -10.861 -19.432 1.00 72.86 180 SER A C 1
ATOM 1233 O O . SER A 1 179 ? 40.402 -10.416 -19.618 1.00 70.68 180 SER A O 1
ATOM 1236 N N . GLN B 1 4 ? 37.223 -14.819 24.881 1.00 57.31 5 GLN B N 1
ATOM 1237 C CA . GLN B 1 4 ? 38.538 -15.503 25.026 1.00 58.76 5 GLN B CA 1
ATOM 1238 C C . GLN B 1 4 ? 38.927 -15.668 26.513 1.00 58.93 5 GLN B C 1
ATOM 1239 O O . GLN B 1 4 ? 38.349 -15.009 27.389 1.00 56.81 5 GLN B O 1
ATOM 1245 N N . ALA B 1 5 ? 39.877 -16.575 26.776 1.00 59.33 6 ALA B N 1
ATOM 1246 C CA . ALA B 1 5 ? 40.397 -16.867 28.131 1.00 59.52 6 ALA B CA 1
ATOM 1247 C C . ALA B 1 5 ? 39.296 -17.263 29.113 1.00 57.57 6 ALA B C 1
ATOM 1248 O O . ALA B 1 5 ? 39.107 -16.613 30.151 1.00 58.11 6 ALA B O 1
ATOM 1250 N N . THR B 1 6 ? 38.594 -18.351 28.808 1.00 55.56 7 THR B N 1
ATOM 1251 C CA . THR B 1 6 ? 37.281 -18.572 29.413 1.00 54.25 7 THR B CA 1
ATOM 1252 C C . THR B 1 6 ? 37.374 -19.287 30.767 1.00 53.22 7 THR B C 1
ATOM 1253 O O . THR B 1 6 ? 38.114 -20.258 30.916 1.00 52.75 7 THR B O 1
ATOM 1257 N N . GLU B 1 7 ? 36.607 -18.781 31.735 1.00 52.00 8 GLU B N 1
ATOM 1258 C CA . GLU B 1 7 ? 36.557 -19.301 33.100 1.00 50.57 8 GLU B CA 1
ATOM 1259 C C . GLU B 1 7 ? 35.106 -19.650 33.433 1.00 50.17 8 GLU B C 1
ATOM 1260 O O . GLU B 1 7 ? 34.204 -18.830 33.233 1.00 49.65 8 GLU B O 1
ATOM 1266 N N . ARG B 1 8 ? 34.888 -20.859 33.941 1.00 49.09 9 ARG B N 1
ATOM 1267 C CA . ARG B 1 8 ? 33.558 -21.319 34.316 1.00 48.29 9 ARG B CA 1
ATOM 1268 C C . ARG B 1 8 ? 33.402 -21.444 35.828 1.00 48.71 9 ARG B C 1
ATOM 1269 O O . ARG B 1 8 ? 34.259 -22.024 36.506 1.00 47.56 9 ARG B O 1
ATOM 1277 N N . ALA B 1 9 ? 32.285 -20.935 36.342 1.00 46.88 10 ALA B N 1
ATOM 1278 C CA . ALA B 1 9 ? 31.977 -21.059 37.748 1.00 48.05 10 ALA B CA 1
ATOM 1279 C C . ALA B 1 9 ? 30.479 -21.311 37.978 1.00 49.08 10 ALA B C 1
ATOM 1280 O O . ALA B 1 9 ? 29.670 -21.300 37.037 1.00 47.86 10 ALA B O 1
ATOM 1282 N N . LEU B 1 10 ? 30.143 -21.572 39.239 1.00 49.62 11 LEU B N 1
ATOM 1283 C CA . LEU B 1 10 ? 28.772 -21.743 39.693 1.00 49.28 11 LEU B CA 1
ATOM 1284 C C . LEU B 1 10 ? 28.504 -20.683 40.734 1.00 50.69 11 LEU B C 1
ATOM 1285 O O . LEU B 1 10 ? 29.315 -20.479 41.635 1.00 52.31 11 LEU B O 1
ATOM 1290 N N . GLY B 1 11 ? 27.378 -19.996 40.578 1.00 51.53 12 GLY B N 1
ATOM 1291 C CA . GLY B 1 11 ? 26.870 -19.070 41.572 1.00 52.72 12 GLY B CA 1
ATOM 1292 C C . GLY B 1 11 ? 25.485 -19.503 42.005 1.00 52.86 12 GLY B C 1
ATOM 1293 O O . GLY B 1 11 ? 25.063 -20.627 41.729 1.00 52.22 12 GLY B O 1
ATOM 1294 N N . ARG B 1 12 ? 24.786 -18.598 42.680 1.00 53.84 13 ARG B N 1
ATOM 1295 C CA . ARG B 1 12 ? 23.450 -18.870 43.214 1.00 54.22 13 ARG B CA 1
ATOM 1296 C C . ARG B 1 12 ? 22.621 -17.628 43.147 1.00 54.38 13 ARG B C 1
ATOM 1297 O O . ARG B 1 12 ? 23.141 -16.540 43.372 1.00 56.23 13 ARG B O 1
ATOM 1305 N N . ARG B 1 13 ? 21.334 -17.770 42.860 1.00 54.31 14 ARG B N 1
ATOM 1306 C CA . ARG B 1 13 ? 20.439 -16.612 42.914 1.00 54.92 14 ARG B CA 1
ATOM 1307 C C . ARG B 1 13 ? 18.991 -17.015 43.210 1.00 52.76 14 ARG B C 1
ATOM 1308 O O . ARG B 1 13 ? 18.559 -18.097 42.818 1.00 51.09 14 ARG B O 1
ATOM 1316 N N . THR B 1 14 ? 18.265 -16.170 43.945 1.00 51.32 15 THR B N 1
ATOM 1317 C CA . THR B 1 14 ? 16.845 -16.429 44.178 1.00 51.16 15 THR B CA 1
ATOM 1318 C C . THR B 1 14 ? 16.088 -15.799 43.018 1.00 49.16 15 THR B C 1
ATOM 1319 O O . THR B 1 14 ? 16.152 -14.594 42.784 1.00 48.82 15 THR B O 1
ATOM 1323 N N . ILE B 1 15 ? 15.398 -16.637 42.269 1.00 47.96 16 ILE B N 1
ATOM 1324 C CA . ILE B 1 15 ? 14.598 -16.158 41.157 1.00 47.58 16 ILE B CA 1
ATOM 1325 C C . ILE B 1 15 ? 13.123 -16.449 41.462 1.00 48.00 16 ILE B C 1
ATOM 1326 O O . ILE B 1 15 ? 12.808 -17.102 42.465 1.00 46.54 16 ILE B O 1
ATOM 1331 N N . PRO B 1 16 ? 12.209 -15.932 40.631 1.00 48.49 17 PRO B N 1
ATOM 1332 C CA . PRO B 1 16 ? 10.808 -16.285 40.785 1.00 48.88 17 PRO B CA 1
ATOM 1333 C C . PRO B 1 16 ? 10.561 -17.799 40.853 1.00 47.99 17 PRO B C 1
ATOM 1334 O O . PRO B 1 16 ? 9.806 -18.251 41.711 1.00 46.87 17 PRO B O 1
ATOM 1338 N N . ALA B 1 17 ? 11.227 -18.584 40.008 1.00 47.05 18 ALA B N 1
ATOM 1339 C CA . ALA B 1 17 ? 11.078 -20.052 40.074 1.00 47.01 18 ALA B CA 1
ATOM 1340 C C . ALA B 1 17 ? 11.693 -20.657 41.334 1.00 46.84 18 ALA B C 1
ATOM 1341 O O . ALA B 1 17 ? 11.482 -21.842 41.606 1.00 46.03 18 ALA B O 1
ATOM 1343 N N . GLY B 1 18 ? 12.467 -19.854 42.078 1.00 46.77 19 GLY B N 1
ATOM 1344 C CA . GLY B 1 18 ? 12.994 -20.244 43.398 1.00 47.00 19 GLY B CA 1
ATOM 1345 C C . GLY B 1 18 ? 14.515 -20.122 43.614 1.00 46.25 19 GLY B C 1
ATOM 1346 O O . GLY B 1 18 ? 15.214 -19.302 42.989 1.00 42.68 19 GLY B O 1
ATOM 1347 N N . GLU B 1 19 ? 15.003 -20.929 44.548 1.00 47.62 20 GLU B N 1
ATOM 1348 C CA . GLU B 1 19 ? 16.410 -20.946 44.916 1.00 49.22 20 GLU B CA 1
ATOM 1349 C C . GLU B 1 19 ? 17.169 -21.656 43.818 1.00 47.94 20 GLU B C 1
ATOM 1350 O O . GLU B 1 19 ? 17.019 -22.864 43.621 1.00 48.71 20 GLU B O 1
ATOM 1356 N N . ALA B 1 20 ? 17.957 -20.881 43.085 1.00 46.11 21 ALA B N 1
ATOM 1357 C CA . ALA B 1 20 ? 18.543 -21.338 41.851 1.00 47.03 21 ALA B CA 1
ATOM 1358 C C . ALA B 1 20 ? 20.059 -21.338 41.911 1.00 47.46 21 ALA B C 1
ATOM 1359 O O . ALA B 1 20 ? 20.673 -20.438 42.480 1.00 48.40 21 ALA B O 1
ATOM 1361 N N . ARG B 1 21 ? 20.660 -22.351 41.304 1.00 47.78 22 ARG B N 1
ATOM 1362 C CA . ARG B 1 21 ? 22.092 -22.292 40.973 1.00 48.71 22 ARG B CA 1
ATOM 1363 C C . ARG B 1 21 ? 22.243 -21.449 39.720 1.00 48.92 22 ARG B C 1
ATOM 1364 O O . ARG B 1 21 ? 21.266 -21.192 39.012 1.00 50.97 22 ARG B O 1
ATOM 1372 N N . SER B 1 22 ? 23.465 -21.024 39.435 1.00 50.01 23 SER B N 1
ATOM 1373 C CA . SER B 1 22 ? 23.730 -20.291 38.208 1.00 49.62 23 SER B CA 1
ATOM 1374 C C . SER B 1 22 ? 24.985 -20.772 37.521 1.00 49.62 23 SER B C 1
ATOM 1375 O O . SER B 1 22 ? 25.796 -21.499 38.098 1.00 51.42 23 SER B O 1
ATOM 1378 N N . ILE B 1 23 ? 25.111 -20.335 36.272 1.00 49.62 24 ILE B N 1
ATOM 1379 C CA . ILE B 1 23 ? 26.271 -20.546 35.414 1.00 46.98 24 ILE B CA 1
ATOM 1380 C C . ILE B 1 23 ? 26.921 -19.195 35.257 1.00 47.56 24 ILE B C 1
ATOM 1381 O O . ILE B 1 23 ? 26.229 -18.232 34.961 1.00 47.04 24 ILE B O 1
ATOM 1386 N N . ILE B 1 24 ? 28.235 -19.117 35.481 1.00 48.62 25 ILE B N 1
ATOM 1387 C CA . ILE B 1 24 ? 28.990 -17.893 35.215 1.00 48.47 25 ILE B CA 1
ATOM 1388 C C . ILE B 1 24 ? 30.089 -18.185 34.218 1.00 48.94 25 ILE B C 1
ATOM 1389 O O . ILE B 1 24 ? 30.894 -19.090 34.410 1.00 49.18 25 ILE B O 1
ATOM 1394 N N . ILE B 1 25 ? 30.106 -17.396 33.153 1.00 48.78 26 ILE B N 1
ATOM 1395 C CA . ILE B 1 25 ? 31.156 -17.440 32.180 1.00 47.20 26 ILE B CA 1
ATOM 1396 C C . ILE B 1 25 ? 31.868 -16.102 32.204 1.00 48.69 26 ILE B C 1
ATOM 1397 O O . ILE B 1 25 ? 31.268 -15.075 31.884 1.00 47.86 26 ILE B O 1
ATOM 1402 N N . ARG B 1 26 ? 33.140 -16.124 32.613 1.00 50.30 27 ARG B N 1
ATOM 1403 C CA . ARG B 1 26 ? 34.014 -14.964 32.508 1.00 50.87 27 ARG B CA 1
ATOM 1404 C C . ARG B 1 26 ? 34.900 -15.142 31.285 1.00 50.99 27 ARG B C 1
ATOM 1405 O O . ARG B 1 26 ? 35.444 -16.215 31.034 1.00 51.24 27 ARG B O 1
ATOM 1413 N N . GLN B 1 27 ? 35.006 -14.068 30.520 1.00 51.05 28 GLN B N 1
ATOM 1414 C CA . GLN B 1 27 ? 35.859 -13.977 29.368 1.00 51.16 28 GLN B CA 1
ATOM 1415 C C . GLN B 1 27 ? 36.375 -12.538 29.348 1.00 52.52 28 GLN B C 1
ATOM 1416 O O . GLN B 1 27 ? 35.806 -11.656 30.005 1.00 50.04 28 GLN B O 1
ATOM 1422 N N . ARG B 1 28 ? 37.476 -12.309 28.637 1.00 54.64 29 ARG B N 1
ATOM 1423 C CA . ARG B 1 28 ? 37.952 -10.952 28.403 1.00 56.52 29 ARG B CA 1
ATOM 1424 C C . ARG B 1 28 ? 38.142 -10.711 26.917 1.00 57.46 29 ARG B C 1
ATOM 1425 O O . ARG B 1 28 ? 38.651 -11.576 26.200 1.00 57.05 29 ARG B O 1
ATOM 1433 N N . TYR B 1 29 ? 37.741 -9.526 26.463 1.00 58.22 30 TYR B N 1
ATOM 1434 C CA . TYR B 1 29 ? 37.894 -9.153 25.061 1.00 59.76 30 TYR B CA 1
ATOM 1435 C C . TYR B 1 29 ? 38.819 -7.953 24.922 1.00 60.70 30 TYR B C 1
ATOM 1436 O O . TYR B 1 29 ? 39.030 -7.196 25.878 1.00 62.41 30 TYR B O 1
ATOM 1445 N N . ASP B 1 30 ? 39.384 -7.794 23.731 1.00 59.43 31 ASP B N 1
ATOM 1446 C CA . ASP B 1 30 ? 40.242 -6.658 23.457 1.00 61.08 31 ASP B CA 1
ATOM 1447 C C . ASP B 1 30 ? 39.439 -5.567 22.750 1.00 59.33 31 ASP B C 1
ATOM 1448 O O . ASP B 1 30 ? 39.723 -5.175 21.617 1.00 59.64 31 ASP B O 1
ATOM 1453 N N . ALA B 1 31 ? 38.426 -5.077 23.440 1.00 57.90 32 ALA B N 1
ATOM 1454 C CA . ALA B 1 31 ? 37.585 -4.034 22.903 1.00 57.41 32 ALA B CA 1
ATOM 1455 C C . ALA B 1 31 ? 37.038 -3.260 24.085 1.00 56.54 32 ALA B C 1
ATOM 1456 O O . ALA B 1 31 ? 36.889 -3.833 25.139 1.00 55.68 32 ALA B O 1
ATOM 1458 N N . PRO B 1 32 ? 36.795 -1.947 23.927 1.00 57.69 33 PRO B N 1
ATOM 1459 C CA . PRO B 1 32 ? 36.260 -1.134 25.034 1.00 57.65 33 PRO B CA 1
ATOM 1460 C C . PRO B 1 32 ? 34.840 -1.514 25.471 1.00 57.31 33 PRO B C 1
ATOM 1461 O O . PRO B 1 32 ? 34.047 -1.982 24.658 1.00 58.00 33 PRO B O 1
ATOM 1465 N N . VAL B 1 33 ? 34.549 -1.311 26.756 1.00 58.15 34 VAL B N 1
ATOM 1466 C CA . VAL B 1 33 ? 33.258 -1.660 27.384 1.00 57.13 34 VAL B CA 1
ATOM 1467 C C . VAL B 1 33 ? 32.039 -1.247 26.571 1.00 57.97 34 VAL B C 1
ATOM 1468 O O . VAL B 1 33 ? 31.068 -2.013 26.465 1.00 57.35 34 VAL B O 1
ATOM 1472 N N . ASP B 1 34 ? 32.082 -0.031 26.026 1.00 58.84 35 ASP B N 1
ATOM 1473 C CA . ASP B 1 34 ? 30.936 0.524 25.308 1.00 58.60 35 ASP B CA 1
ATOM 1474 C C . ASP B 1 34 ? 30.653 -0.262 24.024 1.00 57.04 35 ASP B C 1
ATOM 1475 O O . ASP B 1 34 ? 29.497 -0.408 23.647 1.00 56.55 35 ASP B O 1
ATOM 1480 N N . GLU B 1 35 ? 31.706 -0.777 23.378 1.00 57.50 36 GLU B N 1
ATOM 1481 C CA . GLU B 1 35 ? 31.575 -1.602 22.160 1.00 56.75 36 GLU B CA 1
ATOM 1482 C C . GLU B 1 35 ? 31.027 -2.996 22.436 1.00 54.51 36 GLU B C 1
ATOM 1483 O O . GLU B 1 35 ? 30.283 -3.530 21.618 1.00 55.26 36 GLU B O 1
ATOM 1489 N N . VAL B 1 36 ? 31.436 -3.611 23.544 1.00 52.74 37 VAL B N 1
ATOM 1490 C CA . VAL B 1 36 ? 30.981 -4.965 23.861 1.00 51.81 37 VAL B CA 1
ATOM 1491 C C . VAL B 1 36 ? 29.514 -4.924 24.257 1.00 51.88 37 VAL B C 1
ATOM 1492 O O . VAL B 1 36 ? 28.725 -5.737 23.788 1.00 50.67 37 VAL B O 1
ATOM 1496 N N . TRP B 1 37 ? 29.158 -3.968 25.116 1.00 52.18 38 TRP B N 1
ATOM 1497 C CA . TRP B 1 37 ? 27.761 -3.674 25.405 1.00 51.51 38 TRP B CA 1
ATOM 1498 C C . TRP B 1 37 ? 26.977 -3.472 24.111 1.00 51.08 38 TRP B C 1
ATOM 1499 O O . TRP B 1 37 ? 25.905 -4.056 23.932 1.00 50.77 38 TRP B O 1
ATOM 1510 N N . SER B 1 38 ? 27.507 -2.656 23.206 1.00 51.25 39 SER B N 1
ATOM 1511 C CA . SER B 1 38 ? 26.866 -2.495 21.908 1.00 52.00 39 SER B CA 1
ATOM 1512 C C . SER B 1 38 ? 26.627 -3.861 21.244 1.00 50.73 39 SER B C 1
ATOM 1513 O O . SER B 1 38 ? 25.545 -4.143 20.745 1.00 50.01 39 SER B O 1
ATOM 1516 N N . ALA B 1 39 ? 27.634 -4.722 21.289 1.00 50.18 40 ALA B N 1
ATOM 1517 C CA . ALA B 1 39 ? 27.568 -6.031 20.644 1.00 50.18 40 ALA B CA 1
ATOM 1518 C C . ALA B 1 39 ? 26.550 -6.973 21.264 1.00 50.16 40 ALA B C 1
ATOM 1519 O O . ALA B 1 39 ? 26.270 -8.010 20.683 1.00 49.64 40 ALA B O 1
ATOM 1521 N N . CYS B 1 40 ? 26.038 -6.627 22.448 1.00 50.77 41 CYS B N 1
ATOM 1522 C CA . CYS B 1 40 ? 25.197 -7.519 23.241 1.00 50.42 41 CYS B CA 1
ATOM 1523 C C . CYS B 1 40 ? 23.789 -6.975 23.504 1.00 50.45 41 CYS B C 1
ATOM 1524 O O . CYS B 1 40 ? 22.941 -7.705 23.975 1.00 50.41 41 CYS B O 1
ATOM 1527 N N . THR B 1 41 ? 23.553 -5.697 23.232 1.00 52.20 42 THR B N 1
ATOM 1528 C CA . THR B 1 41 ? 22.238 -5.090 23.409 1.00 53.39 42 THR B CA 1
ATOM 1529 C C . THR B 1 41 ? 21.656 -4.442 22.156 1.00 54.42 42 THR B C 1
ATOM 1530 O O . THR B 1 41 ? 20.459 -4.191 22.117 1.00 56.64 42 THR B O 1
ATOM 1534 N N . ASP B 1 42 ? 22.478 -4.137 21.153 1.00 55.28 43 ASP B N 1
ATOM 1535 C CA . ASP B 1 42 ? 21.960 -3.623 19.881 1.00 56.98 43 ASP B CA 1
ATOM 1536 C C . ASP B 1 42 ? 21.510 -4.830 19.047 1.00 58.17 43 ASP B C 1
ATOM 1537 O O . ASP B 1 42 ? 22.322 -5.689 18.703 1.00 60.10 43 ASP B O 1
ATOM 1542 N N . PRO B 1 43 ? 20.212 -4.911 18.727 1.00 57.58 44 PRO B N 1
ATOM 1543 C CA . PRO B 1 43 ? 19.702 -6.084 18.012 1.00 57.35 44 PRO B CA 1
ATOM 1544 C C . PRO B 1 43 ? 20.241 -6.261 16.580 1.00 57.73 44 PRO B C 1
ATOM 1545 O O . PRO B 1 43 ? 20.277 -7.384 16.090 1.00 57.09 44 PRO B O 1
ATOM 1549 N N . ASN B 1 44 ? 20.628 -5.173 15.918 1.00 57.32 45 ASN B N 1
ATOM 1550 C CA . ASN B 1 44 ? 21.237 -5.259 14.590 1.00 58.30 45 ASN B CA 1
ATOM 1551 C C . ASN B 1 44 ? 22.677 -5.792 14.684 1.00 57.57 45 ASN B C 1
ATOM 1552 O O . ASN B 1 44 ? 23.223 -6.306 13.702 1.00 57.43 45 ASN B O 1
ATOM 1557 N N . ARG B 1 45 ? 23.286 -5.650 15.860 1.00 55.72 46 ARG B N 1
ATOM 1558 C CA . ARG B 1 45 ? 24.621 -6.167 16.116 1.00 54.29 46 ARG B CA 1
ATOM 1559 C C . ARG B 1 45 ? 24.557 -7.551 16.735 1.00 53.36 46 ARG B C 1
ATOM 1560 O O . ARG B 1 45 ? 25.374 -8.408 16.404 1.00 54.08 46 ARG B O 1
ATOM 1568 N N . ILE B 1 46 ? 23.581 -7.787 17.608 1.00 52.41 47 ILE B N 1
ATOM 1569 C CA . ILE B 1 46 ? 23.346 -9.137 18.131 1.00 51.30 47 ILE B CA 1
ATOM 1570 C C . ILE B 1 46 ? 23.007 -10.090 16.977 1.00 51.27 47 ILE B C 1
ATOM 1571 O O . ILE B 1 46 ? 23.497 -11.209 16.935 1.00 51.97 47 ILE B O 1
ATOM 1576 N N . ASN B 1 47 ? 22.186 -9.640 16.034 1.00 51.56 48 ASN B N 1
ATOM 1577 C CA . ASN B 1 47 ? 21.751 -10.490 14.931 1.00 52.07 48 ASN B CA 1
ATOM 1578 C C . ASN B 1 47 ? 22.911 -11.090 14.117 1.00 53.21 48 ASN B C 1
ATOM 1579 O O . ASN B 1 47 ? 22.765 -12.182 13.564 1.00 53.33 48 ASN B O 1
ATOM 1584 N N . ARG B 1 48 ? 24.044 -10.382 14.033 1.00 53.49 49 ARG B N 1
ATOM 1585 C CA . ARG B 1 48 ? 25.235 -10.921 13.359 1.00 53.25 49 ARG B CA 1
ATOM 1586 C C . ARG B 1 48 ? 25.745 -12.185 14.049 1.00 52.40 49 ARG B C 1
ATOM 1587 O O . ARG B 1 48 ? 25.984 -13.185 13.391 1.00 52.95 49 ARG B O 1
ATOM 1595 N N . TRP B 1 49 ? 25.853 -12.164 15.375 1.00 52.10 50 TRP B N 1
ATOM 1596 C CA . TRP B 1 49 ? 26.469 -13.274 16.115 1.00 51.89 50 TRP B CA 1
ATOM 1597 C C . TRP B 1 49 ? 25.531 -14.171 16.919 1.00 51.76 50 TRP B C 1
ATOM 1598 O O . TRP B 1 49 ? 25.950 -15.208 17.436 1.00 52.41 50 TRP B O 1
ATOM 1609 N N . PHE B 1 50 ? 24.285 -13.761 17.079 1.00 51.56 51 PHE B N 1
ATOM 1610 C CA . PHE B 1 50 ? 23.319 -14.596 17.766 1.00 51.55 51 PHE B CA 1
ATOM 1611 C C . PHE B 1 50 ? 21.998 -14.493 17.009 1.00 51.91 51 PHE B C 1
ATOM 1612 O O . PHE B 1 50 ? 22.003 -14.475 15.782 1.00 51.78 51 PHE B O 1
ATOM 1620 N N . ILE B 1 51 ? 20.882 -14.436 17.730 1.00 52.17 52 ILE B N 1
ATOM 1621 C CA . ILE B 1 51 ? 19.560 -14.293 17.148 1.00 53.90 52 ILE B CA 1
ATOM 1622 C C . ILE B 1 51 ? 19.083 -12.885 17.518 1.00 55.84 52 ILE B C 1
ATOM 1623 O O . ILE B 1 51 ? 19.458 -12.359 18.564 1.00 57.01 52 ILE B O 1
ATOM 1628 N N . GLU B 1 52 ? 18.261 -12.262 1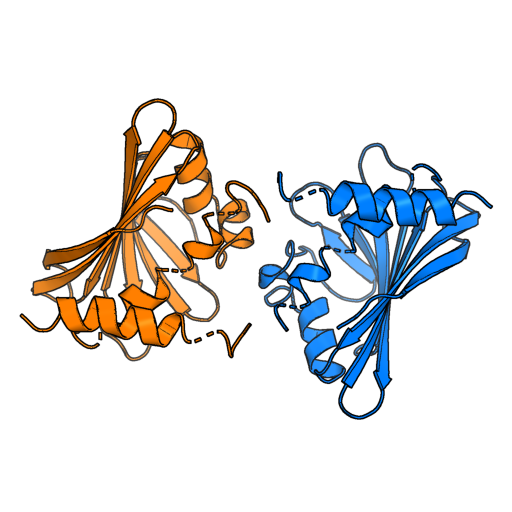6.682 1.00 57.39 53 GLU B N 1
ATOM 1629 C CA . GLU B 1 52 ? 17.818 -10.906 16.986 1.00 59.13 53 GLU B CA 1
ATOM 1630 C C . GLU B 1 52 ? 16.665 -10.879 17.991 1.00 62.63 53 GLU B C 1
ATOM 1631 O O . GLU B 1 52 ? 15.631 -11.527 17.781 1.00 64.44 53 GLU B O 1
ATOM 1637 N N . PRO B 1 53 ? 16.828 -10.108 19.083 1.00 63.76 54 PRO B N 1
ATOM 1638 C CA . PRO B 1 53 ? 15.727 -9.942 20.021 1.00 63.36 54 PRO B CA 1
ATOM 1639 C C . PRO B 1 53 ? 14.699 -8.975 19.468 1.00 64.93 54 PRO B C 1
ATOM 1640 O O . PRO B 1 53 ? 15.059 -7.873 19.056 1.00 65.72 54 PRO B O 1
ATOM 1644 N N . LYS B 1 54 ? 13.434 -9.391 19.457 1.00 64.64 55 LYS B N 1
ATOM 1645 C CA . LYS B 1 54 ? 12.344 -8.548 18.976 1.00 64.80 55 LYS B CA 1
ATOM 1646 C C . LYS B 1 54 ? 11.325 -8.271 20.097 1.00 63.21 55 LYS B C 1
ATOM 1647 O O . LYS B 1 54 ? 10.904 -9.186 20.825 1.00 60.46 55 LYS B O 1
ATOM 1653 N N . GLY B 1 55 ? 10.963 -6.995 20.229 1.00 62.25 56 GLY B N 1
ATOM 1654 C CA . GLY B 1 55 ? 10.010 -6.519 21.240 1.00 62.56 56 GLY B CA 1
ATOM 1655 C C . GLY B 1 55 ? 10.090 -5.001 21.328 1.00 62.24 56 GLY B C 1
ATOM 1656 O O . GLY B 1 55 ? 10.318 -4.344 20.320 1.00 62.20 56 GLY B O 1
ATOM 1657 N N . ASP B 1 56 ? 9.888 -4.436 22.517 1.00 62.66 57 ASP B N 1
ATOM 1658 C CA . ASP B 1 56 ? 10.314 -3.053 22.770 1.00 64.43 57 ASP B CA 1
ATOM 1659 C C . ASP B 1 56 ? 11.508 -3.116 23.712 1.00 62.84 57 ASP B C 1
ATOM 1660 O O . ASP B 1 56 ? 11.365 -3.180 24.935 1.00 61.90 57 ASP B O 1
ATOM 1665 N N . LEU B 1 57 ? 12.694 -3.126 23.111 1.00 61.61 58 LEU B N 1
ATOM 1666 C CA . LEU B 1 57 ? 13.921 -3.471 23.811 1.00 60.54 58 LEU B CA 1
ATOM 1667 C C . LEU B 1 57 ? 14.388 -2.329 24.719 1.00 61.78 58 LEU B C 1
ATOM 1668 O O . LEU B 1 57 ? 15.393 -1.667 24.450 1.00 63.20 58 LEU B O 1
ATOM 1673 N N . ARG B 1 58 ? 13.628 -2.107 25.789 1.00 61.91 59 ARG B N 1
ATOM 1674 C CA . ARG B 1 58 ? 14.002 -1.187 26.855 1.00 61.44 59 ARG B CA 1
ATOM 1675 C C . ARG B 1 58 ? 13.704 -1.868 28.183 1.00 59.71 59 ARG B C 1
ATOM 1676 O O . ARG B 1 58 ? 13.015 -2.889 28.217 1.00 60.37 59 ARG B O 1
ATOM 1684 N N . GLU B 1 59 ? 14.236 -1.319 29.272 1.00 58.66 60 GLU B N 1
ATOM 1685 C CA . GLU B 1 59 ? 13.948 -1.852 30.600 1.00 57.60 60 GLU B CA 1
ATOM 1686 C C . GLU B 1 59 ? 12.441 -1.804 30.838 1.00 57.56 60 GLU B C 1
ATOM 1687 O O . GLU B 1 59 ? 11.791 -0.827 30.487 1.00 58.07 60 GLU B O 1
ATOM 1693 N N . GLY B 1 60 ? 11.908 -2.867 31.433 1.00 56.73 61 GLY B N 1
ATOM 1694 C CA . GLY B 1 60 ? 10.475 -3.063 31.553 1.00 57.82 61 GLY B CA 1
ATOM 1695 C C . GLY B 1 60 ? 9.888 -3.813 30.362 1.00 58.29 61 GLY B C 1
ATOM 1696 O O . GLY B 1 60 ? 8.833 -4.424 30.479 1.00 60.24 61 GLY B O 1
ATOM 1697 N N . GLY B 1 61 ? 10.580 -3.799 29.224 1.00 56.51 62 GLY B N 1
ATOM 1698 C CA . GLY B 1 61 ? 10.044 -4.360 28.000 1.00 56.51 62 GLY B CA 1
ATOM 1699 C C . GLY B 1 61 ? 10.054 -5.874 27.953 1.00 55.62 62 GLY B C 1
ATOM 1700 O O . GLY B 1 61 ? 9.809 -6.550 28.952 1.00 54.75 62 GLY B O 1
ATOM 1701 N N . ASN B 1 62 ? 10.318 -6.393 26.761 1.00 55.38 63 ASN B N 1
ATOM 1702 C CA . ASN B 1 62 ? 10.397 -7.814 26.525 1.00 55.23 63 ASN B CA 1
ATOM 1703 C C . ASN B 1 62 ? 11.207 -8.052 25.281 1.00 54.56 63 ASN B C 1
ATOM 1704 O O . ASN B 1 62 ? 11.615 -7.112 24.603 1.00 56.69 63 ASN B O 1
ATOM 1709 N N . PHE B 1 63 ? 11.394 -9.321 24.959 1.00 53.94 64 PHE B N 1
ATOM 1710 C CA . PHE B 1 63 ? 11.995 -9.705 23.702 1.00 55.51 64 PHE B CA 1
ATOM 1711 C C . PHE B 1 63 ? 11.544 -11.128 23.377 1.00 57.51 64 PHE B C 1
ATOM 1712 O O . PHE B 1 63 ? 10.905 -11.784 24.209 1.00 58.31 64 PHE B O 1
ATOM 1720 N N . ALA B 1 64 ? 11.891 -11.616 22.187 1.00 58.31 65 ALA B N 1
ATOM 1721 C CA . ALA B 1 64 ? 11.574 -13.004 21.813 1.00 58.10 65 ALA B CA 1
ATOM 1722 C C . ALA B 1 64 ? 12.541 -13.496 20.745 1.00 57.32 65 ALA B C 1
ATOM 1723 O O . ALA B 1 64 ? 12.677 -12.862 19.714 1.00 60.01 65 ALA B O 1
ATOM 1725 N N . LEU B 1 65 ? 13.221 -14.611 21.004 1.00 56.38 66 LEU B N 1
ATOM 1726 C CA . LEU B 1 65 ? 14.276 -15.095 20.117 1.00 56.98 66 LEU B CA 1
ATOM 1727 C C . LEU B 1 65 ? 13.795 -16.280 19.283 1.00 58.53 66 LEU B C 1
ATOM 1728 O O . LEU B 1 65 ? 13.452 -17.341 19.823 1.00 57.53 66 LEU B O 1
ATOM 1733 N N . GLN B 1 66 ? 13.788 -16.098 17.963 1.00 57.88 67 GLN B N 1
ATOM 1734 C CA . GLN B 1 66 ? 13.421 -17.162 17.043 1.00 56.98 67 GLN B CA 1
ATOM 1735 C C . GLN B 1 66 ? 14.023 -18.461 17.524 1.00 56.07 67 GLN B C 1
ATOM 1736 O O . GLN B 1 66 ? 15.215 -18.527 17.790 1.00 52.21 67 GLN B O 1
ATOM 1742 N N . GLY B 1 67 ? 13.188 -19.485 17.665 1.00 57.80 68 GLY B N 1
ATOM 1743 C CA . GLY B 1 67 ? 13.670 -20.837 17.883 1.00 56.90 68 GLY B CA 1
ATOM 1744 C C . GLY B 1 67 ? 14.092 -21.195 19.294 1.00 56.54 68 GLY B C 1
ATOM 1745 O O . GLY B 1 67 ? 14.286 -22.372 19.577 1.00 57.04 68 GLY B O 1
ATOM 1746 N N . ASN B 1 68 ? 14.279 -20.207 20.173 1.00 56.38 69 ASN B N 1
ATOM 1747 C CA . ASN B 1 68 ? 14.387 -20.487 21.608 1.00 55.33 69 ASN B CA 1
ATOM 1748 C C . ASN B 1 68 ? 14.220 -19.269 22.515 1.00 56.71 69 ASN B C 1
ATOM 1749 O O . ASN B 1 68 ? 14.545 -18.154 22.136 1.00 58.75 69 ASN B O 1
ATOM 1754 N N . ALA B 1 69 ? 13.686 -19.487 23.712 1.00 58.66 70 ALA B N 1
ATOM 1755 C CA . ALA B 1 69 ? 13.594 -18.441 24.736 1.00 57.16 70 ALA B CA 1
ATOM 1756 C C . ALA B 1 69 ? 12.881 -17.162 24.335 1.00 56.40 70 ALA B C 1
ATOM 1757 O O . ALA B 1 69 ? 13.269 -16.519 23.367 1.00 58.85 70 ALA B O 1
ATOM 1758 N N . SER B 1 70 ? 11.843 -16.787 25.076 1.00 54.28 71 SER B N 1
ATOM 1759 C CA . SER B 1 70 ? 11.424 -15.387 25.125 1.00 54.40 71 SER B CA 1
ATOM 1760 C C . SER B 1 70 ? 11.639 -14.882 26.556 1.00 52.31 71 SER B C 1
ATOM 1761 O O . SER B 1 70 ? 11.968 -15.659 27.447 1.00 52.25 71 SER B O 1
ATOM 1764 N N . GLY B 1 71 ? 11.458 -13.590 26.797 1.00 52.00 72 GLY B N 1
ATOM 1765 C CA . GLY B 1 71 ? 11.564 -13.109 28.168 1.00 51.35 72 GLY B CA 1
ATOM 1766 C C . GLY B 1 71 ? 11.239 -11.662 28.392 1.00 52.38 72 GLY B C 1
ATOM 1767 O O . GLY B 1 71 ? 10.949 -10.908 27.454 1.00 52.85 72 GLY B O 1
ATOM 1768 N N . ASP B 1 72 ? 11.281 -11.288 29.666 1.00 53.54 73 ASP B N 1
ATOM 1769 C CA . ASP B 1 72 ? 11.226 -9.883 30.075 1.00 54.58 73 ASP B CA 1
ATOM 1770 C C . ASP B 1 72 ? 12.606 -9.279 30.213 1.00 52.67 73 ASP B C 1
ATOM 1771 O O . ASP B 1 72 ? 13.573 -9.980 30.517 1.00 49.64 73 ASP B O 1
ATOM 1776 N N . ILE B 1 73 ? 12.666 -7.967 30.027 1.00 52.42 74 ILE B N 1
ATOM 1777 C CA . ILE B 1 73 ? 13.854 -7.201 30.323 1.00 52.45 74 ILE B CA 1
ATOM 1778 C C . ILE B 1 73 ? 13.640 -6.621 31.720 1.00 53.07 74 ILE B C 1
ATOM 1779 O O . ILE B 1 73 ? 12.971 -5.597 31.894 1.00 52.97 74 ILE B O 1
ATOM 1784 N N . LEU B 1 74 ? 14.216 -7.307 32.708 1.00 52.58 75 LEU B N 1
ATOM 1785 C CA . LEU B 1 74 ? 14.116 -6.929 34.121 1.00 52.10 75 LEU B CA 1
ATOM 1786 C C . LEU B 1 74 ? 14.965 -5.710 34.497 1.00 52.09 75 LEU B C 1
ATOM 1787 O O . LEU B 1 74 ? 14.566 -4.932 35.362 1.00 53.16 75 LEU B O 1
ATOM 1792 N N . ARG B 1 75 ? 16.137 -5.556 33.874 1.00 51.45 76 ARG B N 1
ATOM 1793 C CA . ARG B 1 75 ? 17.114 -4.511 34.277 1.00 51.08 76 ARG B CA 1
ATOM 1794 C C . ARG B 1 75 ? 18.100 -4.127 33.170 1.00 50.51 76 ARG B C 1
ATOM 1795 O O . ARG B 1 75 ? 18.758 -4.982 32.586 1.00 47.63 76 ARG B O 1
ATOM 1803 N N . CYS B 1 76 ? 18.196 -2.831 32.910 1.00 52.16 77 CYS B N 1
ATOM 1804 C CA . CYS B 1 76 ? 19.106 -2.291 31.916 1.00 53.33 77 CYS B CA 1
ATOM 1805 C C . CYS B 1 76 ? 19.855 -1.158 32.590 1.00 54.02 77 CYS B C 1
ATOM 1806 O O . CYS B 1 76 ? 19.244 -0.306 33.239 1.00 53.30 77 CYS B O 1
ATOM 1809 N N . GLU B 1 77 ? 21.180 -1.176 32.461 1.00 54.24 78 GLU B N 1
ATOM 1810 C CA . GLU B 1 77 ? 22.049 -0.202 33.105 1.00 54.95 78 GLU B CA 1
ATOM 1811 C C . GLU B 1 77 ? 23.234 -0.004 32.196 1.00 55.24 78 GLU B C 1
ATOM 1812 O O . GLU B 1 77 ? 24.351 -0.438 32.521 1.00 56.22 78 GLU B O 1
ATOM 1818 N N . PRO B 1 78 ? 23.004 0.637 31.036 1.00 54.91 79 PRO B N 1
ATOM 1819 C CA . PRO B 1 78 ? 24.085 0.805 30.063 1.00 54.30 79 PRO B CA 1
ATOM 1820 C C . PRO B 1 78 ? 25.292 1.486 30.690 1.00 54.94 79 PRO B C 1
ATOM 1821 O O . PRO B 1 78 ? 25.122 2.278 31.613 1.00 57.95 79 PRO B O 1
ATOM 1825 N N . PRO B 1 79 ? 26.510 1.155 30.235 1.00 54.42 80 PRO B N 1
ATOM 1826 C CA . PRO B 1 79 ? 26.864 0.090 29.323 1.00 53.12 80 PRO B CA 1
ATOM 1827 C C . PRO B 1 79 ? 27.260 -1.150 30.127 1.00 52.07 80 PRO B C 1
ATOM 1828 O O . PRO B 1 79 ? 28.028 -1.972 29.644 1.00 51.20 80 PRO B O 1
ATOM 1832 N N . ARG B 1 80 ? 26.699 -1.290 31.330 1.00 53.46 81 ARG B N 1
ATOM 1833 C CA . ARG B 1 80 ? 27.262 -2.162 32.361 1.00 54.45 81 ARG B CA 1
ATOM 1834 C C . ARG B 1 80 ? 26.415 -3.357 32.760 1.00 54.53 81 ARG B C 1
ATOM 1835 O O . ARG B 1 80 ? 26.940 -4.463 32.869 1.00 55.62 81 ARG B O 1
ATOM 1843 N N . ARG B 1 81 ? 25.128 -3.151 33.026 1.00 53.57 82 ARG B N 1
ATOM 1844 C CA . ARG B 1 81 ? 24.319 -4.242 33.575 1.00 52.68 82 ARG B CA 1
ATOM 1845 C C . ARG B 1 81 ? 22.997 -4.477 32.833 1.00 51.57 82 ARG B C 1
ATOM 1846 O O . ARG B 1 81 ? 22.257 -3.548 32.528 1.00 51.29 82 ARG B O 1
ATOM 1854 N N . LEU B 1 82 ? 22.712 -5.747 32.571 1.00 50.36 83 LEU B N 1
ATOM 1855 C CA . LEU B 1 82 ? 21.515 -6.141 31.859 1.00 50.43 83 LEU B CA 1
ATOM 1856 C C . LEU B 1 82 ? 20.987 -7.396 32.515 1.00 50.02 83 LEU B C 1
ATOM 1857 O O . LEU B 1 82 ? 21.713 -8.376 32.592 1.00 49.23 83 LEU B O 1
ATOM 1862 N N . THR B 1 83 ? 19.737 -7.360 32.996 1.00 50.25 84 THR B N 1
ATOM 1863 C CA . THR B 1 83 ? 19.081 -8.554 33.546 1.00 50.08 84 THR B CA 1
ATOM 1864 C C . THR B 1 83 ? 17.814 -8.904 32.754 1.00 49.43 84 THR B C 1
ATOM 1865 O O . THR B 1 83 ? 17.080 -8.019 32.314 1.00 50.01 84 THR B O 1
ATOM 1869 N N . ILE B 1 84 ? 17.579 -10.198 32.571 1.00 46.87 85 ILE B N 1
ATOM 1870 C CA . ILE B 1 84 ? 16.440 -10.676 31.823 1.00 46.91 85 ILE B CA 1
ATOM 1871 C C . ILE B 1 84 ? 15.944 -11.999 32.376 1.00 47.45 85 ILE B C 1
ATOM 1872 O O . ILE B 1 84 ? 16.755 -12.862 32.757 1.00 46.41 85 ILE B O 1
ATOM 1877 N N . SER B 1 85 ? 14.615 -12.158 32.404 1.00 46.56 86 SER B N 1
ATOM 1878 C CA . SER B 1 85 ? 14.007 -13.467 32.616 1.00 45.76 86 SER B CA 1
ATOM 1879 C C . SER B 1 85 ? 14.116 -14.216 31.318 1.00 44.75 86 SER B C 1
ATOM 1880 O O . SER B 1 85 ? 14.335 -13.626 30.264 1.00 44.93 86 SER B O 1
ATOM 1883 N N . TRP B 1 86 ? 13.918 -15.520 31.398 1.00 44.45 87 TRP B N 1
ATOM 1884 C CA . TRP B 1 86 ? 14.208 -16.403 30.301 1.00 44.91 87 TRP B CA 1
ATOM 1885 C C . TRP B 1 86 ? 13.213 -17.569 30.336 1.00 47.02 87 TRP B C 1
ATOM 1886 O O . TRP B 1 86 ? 13.314 -18.457 31.195 1.00 45.99 87 TRP B O 1
ATOM 1897 N N . VAL B 1 87 ? 12.252 -17.559 29.408 1.00 48.59 88 VAL B N 1
ATOM 1898 C CA . VAL B 1 87 ? 11.182 -18.568 29.401 1.00 49.71 88 VAL B CA 1
ATOM 1899 C C . VAL B 1 87 ? 11.244 -19.423 28.145 1.00 49.88 88 VAL B C 1
ATOM 1900 O O . VAL B 1 87 ? 11.409 -18.919 27.046 1.00 47.46 88 VAL B O 1
ATOM 1904 N N . TYR B 1 88 ? 11.136 -20.730 28.343 1.00 52.33 89 TYR B N 1
ATOM 1905 C CA . TYR B 1 88 ? 11.089 -21.676 27.251 1.00 56.58 89 TYR B CA 1
ATOM 1906 C C . TYR B 1 88 ? 10.011 -22.729 27.505 1.00 60.23 89 TYR B C 1
ATOM 1907 O O . TYR B 1 88 ? 9.709 -23.046 28.653 1.00 61.52 89 TYR B O 1
ATOM 1916 N N . GLU B 1 89 ? 9.443 -23.258 26.426 1.00 63.38 90 GLU B N 1
ATOM 1917 C CA . GLU B 1 89 ? 8.389 -24.281 26.483 1.00 68.98 90 GLU B CA 1
ATOM 1918 C C . GLU B 1 89 ? 8.443 -25.205 27.717 1.00 68.03 90 GLU B C 1
ATOM 1919 O O . GLU B 1 89 ? 7.787 -24.922 28.739 1.00 68.45 90 GLU B O 1
ATOM 1925 N N . GLY B 1 90 ? 9.207 -26.294 27.632 1.00 64.48 91 GLY B N 1
ATOM 1926 C CA . GLY B 1 90 ? 9.140 -27.337 28.658 1.00 63.40 91 GLY B CA 1
ATOM 1927 C C . GLY B 1 90 ? 10.134 -27.121 29.779 1.00 60.77 91 GLY B C 1
ATOM 1928 O O . GLY B 1 90 ? 10.759 -28.072 30.240 1.00 62.11 91 GLY B O 1
ATOM 1929 N N . LYS B 1 91 ? 10.289 -25.875 30.218 1.00 56.51 92 LYS B N 1
ATOM 1930 C CA . LYS B 1 91 ? 11.263 -25.565 31.235 1.00 55.09 92 LYS B CA 1
ATOM 1931 C C . LYS B 1 91 ? 10.821 -24.411 32.110 1.00 54.32 92 LYS B C 1
ATOM 1932 O O . LYS B 1 91 ? 10.216 -23.460 31.611 1.00 53.10 92 LYS B O 1
ATOM 1938 N N . PRO B 1 92 ? 11.202 -24.448 33.397 1.00 53.40 93 PRO B N 1
ATOM 1939 C CA . PRO B 1 92 ? 10.893 -23.362 34.317 1.00 53.56 93 PRO B CA 1
ATOM 1940 C C . PRO B 1 92 ? 11.584 -22.067 33.936 1.00 51.74 93 PRO B C 1
ATOM 1941 O O . PRO B 1 92 ? 12.669 -22.104 33.379 1.00 52.76 93 PRO B O 1
ATOM 1945 N N . ASP B 1 93 ? 10.950 -20.940 34.251 1.00 51.20 94 ASP B N 1
ATOM 1946 C CA . ASP B 1 93 ? 11.484 -19.614 33.939 1.00 50.12 94 ASP B CA 1
ATOM 1947 C C . ASP B 1 93 ? 12.792 -19.327 34.643 1.00 49.13 94 ASP B C 1
ATOM 1948 O O . ASP B 1 93 ? 12.884 -19.458 35.854 1.00 51.59 94 ASP B O 1
ATOM 1953 N N . SER B 1 94 ? 13.779 -18.880 33.882 1.00 47.84 95 SER B N 1
ATOM 1954 C CA . SER B 1 94 ? 15.099 -18.606 34.410 1.00 46.27 95 SER B CA 1
ATOM 1955 C C . SER B 1 94 ? 15.344 -17.126 34.393 1.00 46.19 95 SER B C 1
ATOM 1956 O O . SER B 1 94 ? 14.478 -16.336 34.011 1.00 44.05 95 SER B O 1
ATOM 1959 N N . GLU B 1 95 ? 16.554 -16.764 34.805 1.00 46.80 96 GLU B N 1
ATOM 1960 C CA . GLU B 1 95 ? 17.003 -15.386 34.752 1.00 47.53 96 GLU B CA 1
ATOM 1961 C C . GLU B 1 95 ? 18.435 -15.377 34.280 1.00 47.27 96 GLU B C 1
ATOM 1962 O O . GLU B 1 95 ? 19.261 -16.114 34.797 1.00 48.18 96 GLU B O 1
ATOM 1968 N N . VAL B 1 96 ? 18.716 -14.568 33.269 1.00 48.58 97 VAL B N 1
ATOM 1969 C CA . VAL B 1 96 ? 20.069 -14.394 32.771 1.00 47.50 97 VAL B CA 1
ATOM 1970 C C . VAL B 1 96 ? 20.469 -12.949 33.021 1.00 48.26 97 VAL B C 1
ATOM 1971 O O . VAL B 1 96 ? 19.628 -12.057 33.106 1.00 46.37 97 VAL B O 1
ATOM 1975 N N . GLU B 1 97 ? 21.772 -12.727 33.140 1.00 49.85 98 GLU B N 1
ATOM 1976 C CA . GLU B 1 97 ? 22.292 -11.387 33.308 1.00 50.41 98 GLU B CA 1
ATOM 1977 C C . GLU B 1 97 ? 23.693 -11.273 32.770 1.00 50.67 98 GLU B C 1
ATOM 1978 O O . GLU B 1 97 ? 24.507 -12.195 32.895 1.00 49.18 98 GLU B O 1
ATOM 1984 N N . LEU B 1 98 ? 23.966 -10.108 32.202 1.00 50.91 99 LEU B N 1
ATOM 1985 C CA . LEU B 1 98 ? 25.252 -9.804 31.634 1.00 51.59 99 LEU B CA 1
ATOM 1986 C C . LEU B 1 98 ? 25.831 -8.609 32.385 1.00 51.64 99 LEU B C 1
ATOM 1987 O O . LEU B 1 98 ? 25.157 -7.581 32.527 1.00 53.14 99 LEU B O 1
ATOM 1992 N N . ARG B 1 99 ? 27.066 -8.763 32.865 1.00 50.26 100 ARG B N 1
ATOM 1993 C CA . ARG B 1 99 ? 27.809 -7.690 33.523 1.00 50.59 100 ARG B CA 1
ATOM 1994 C C . ARG B 1 99 ? 29.150 -7.424 32.840 1.00 50.65 100 ARG B C 1
ATOM 1995 O O . ARG B 1 99 ? 30.009 -8.304 32.744 1.00 48.89 100 ARG B O 1
ATOM 2003 N N . LEU B 1 100 ? 29.321 -6.197 32.380 1.00 51.11 101 LEU B N 1
ATOM 2004 C CA . LEU B 1 100 ? 30.573 -5.780 31.808 1.00 52.88 101 LEU B CA 1
ATOM 2005 C C . LEU B 1 100 ? 31.299 -4.887 32.812 1.00 54.99 101 LEU B C 1
ATOM 2006 O O . LEU B 1 100 ? 30.698 -4.361 33.757 1.00 56.17 101 LEU B O 1
ATOM 2011 N N . SER B 1 101 ? 32.607 -4.761 32.618 1.00 56.21 102 SER B N 1
ATOM 2012 C CA . SER B 1 101 ? 33.437 -3.879 33.426 1.00 57.25 102 SER B CA 1
ATOM 2013 C C . SER B 1 101 ? 34.738 -3.609 32.691 1.00 58.90 102 SER B C 1
ATOM 2014 O O . SER B 1 101 ? 35.251 -4.474 31.988 1.00 57.36 102 SER B O 1
ATOM 2017 N N . GLU B 1 102 ? 35.249 -2.393 32.847 1.00 60.92 103 GLU B N 1
ATOM 2018 C CA . GLU B 1 102 ? 36.449 -1.969 32.161 1.00 62.83 103 GLU B CA 1
ATOM 2019 C C . GLU B 1 102 ? 37.654 -2.595 32.825 1.00 64.05 103 GLU B C 1
ATOM 2020 O O . GLU B 1 102 ? 37.757 -2.598 34.052 1.00 64.06 103 GLU B O 1
ATOM 2026 N N . GLU B 1 103 ? 38.554 -3.139 32.010 1.00 65.26 104 GLU B N 1
ATOM 2027 C CA . GLU B 1 103 ? 39.902 -3.474 32.468 1.00 66.97 104 GLU B CA 1
ATOM 2028 C C . GLU B 1 103 ? 40.898 -2.942 31.451 1.00 66.50 104 GLU B C 1
ATOM 2029 O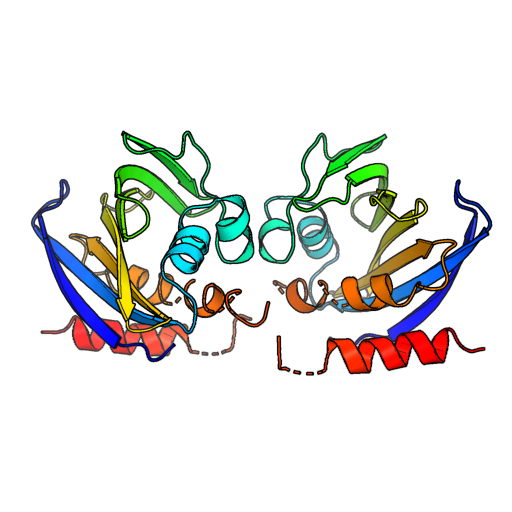 O . GLU B 1 103 ? 41.088 -3.519 30.379 1.00 63.72 104 GLU B O 1
ATOM 2035 N N . GLY B 1 104 ? 41.522 -1.824 31.808 1.00 68.61 105 GLY B N 1
ATOM 2036 C CA . GLY B 1 104 ? 42.380 -1.079 30.897 1.00 69.58 105 GLY B CA 1
ATOM 2037 C C . GLY B 1 104 ? 41.608 -0.486 29.725 1.00 68.27 105 GLY B C 1
ATOM 2038 O O . GLY B 1 104 ? 40.667 0.299 29.902 1.00 65.59 105 GLY B O 1
ATOM 2039 N N . ASP B 1 105 ? 42.034 -0.870 28.523 1.00 68.70 106 ASP B N 1
ATOM 2040 C CA . ASP B 1 105 ? 41.387 -0.476 27.271 1.00 68.00 106 ASP B CA 1
ATOM 2041 C C . ASP B 1 105 ? 40.640 -1.695 26.691 1.00 65.79 106 ASP B C 1
ATOM 2042 O O . ASP B 1 105 ? 40.582 -1.894 25.465 1.00 65.49 106 ASP B O 1
ATOM 2047 N N . GLY B 1 106 ? 40.093 -2.512 27.593 1.00 63.03 107 GLY B N 1
ATOM 2048 C CA . GLY B 1 106 ? 39.344 -3.710 27.234 1.00 61.49 107 GLY B CA 1
ATOM 2049 C C . GLY B 1 106 ? 38.229 -3.957 28.240 1.00 60.85 107 GLY B C 1
ATOM 2050 O O . GLY B 1 106 ? 37.972 -3.118 29.123 1.00 60.57 107 GLY B O 1
ATOM 2051 N N . THR B 1 107 ? 37.565 -5.105 28.125 1.00 58.74 108 THR B N 1
ATOM 2052 C CA . THR B 1 107 ? 36.407 -5.381 28.977 1.00 57.76 108 THR B CA 1
ATOM 2053 C C . THR B 1 107 ? 36.323 -6.810 29.484 1.00 54.87 108 THR B C 1
ATOM 2054 O O . THR B 1 107 ? 36.646 -7.749 28.759 1.00 53.54 108 THR B O 1
ATOM 2058 N N . LEU B 1 108 ? 35.891 -6.937 30.743 1.00 53.41 109 LEU B N 1
ATOM 2059 C CA . LEU B 1 108 ? 35.560 -8.227 31.352 1.00 53.05 109 LEU B CA 1
ATOM 2060 C C . LEU B 1 108 ? 34.053 -8.474 31.274 1.00 50.29 109 LEU B C 1
ATOM 2061 O O . LEU B 1 108 ? 33.250 -7.800 31.922 1.00 49.38 109 LEU B O 1
ATOM 2066 N N . LEU B 1 109 ? 33.691 -9.452 30.463 1.00 49.48 110 LEU B N 1
ATOM 2067 C CA . LEU B 1 109 ? 32.313 -9.853 30.307 1.00 47.99 110 LEU B CA 1
ATOM 2068 C C . LEU B 1 109 ? 32.025 -10.964 31.275 1.00 47.43 110 LEU B C 1
ATOM 2069 O O . LEU B 1 109 ? 32.772 -11.948 31.331 1.00 45.10 110 LEU B O 1
ATOM 2074 N N . GLU B 1 110 ? 30.934 -10.789 32.024 1.00 47.40 111 GLU B N 1
ATOM 2075 C CA . GLU B 1 110 ? 30.372 -11.828 32.848 1.00 48.42 111 GLU B CA 1
ATOM 2076 C C . GLU B 1 110 ? 28.938 -12.049 32.450 1.00 48.93 111 GLU B C 1
ATOM 2077 O O . GLU B 1 110 ? 28.104 -11.119 32.564 1.00 49.18 111 GLU B O 1
ATOM 2083 N N . LEU B 1 111 ? 28.648 -13.277 32.018 1.00 47.15 112 LEU B N 1
ATOM 2084 C CA . LEU B 1 111 ? 27.286 -13.715 31.780 1.00 46.05 112 LEU B CA 1
ATOM 2085 C C . LEU B 1 111 ? 26.912 -14.849 32.721 1.00 46.92 112 LEU B C 1
ATOM 2086 O O . LEU B 1 111 ? 27.653 -15.864 32.806 1.00 47.01 112 LEU B O 1
ATOM 2091 N N . GLU B 1 112 ? 25.748 -14.683 33.383 1.00 45.35 113 GLU B N 1
ATOM 2092 C CA . GLU B 1 112 ? 25.242 -15.623 34.379 1.00 44.01 113 GLU B CA 1
ATOM 2093 C C . GLU B 1 112 ? 23.851 -16.139 34.024 1.00 45.74 113 GLU B C 1
ATOM 2094 O O . GLU B 1 112 ? 22.945 -15.350 33.715 1.00 46.87 113 GLU B O 1
ATOM 2100 N N . HIS B 1 113 ? 23.663 -17.453 34.093 1.00 44.73 114 HIS B N 1
ATOM 2101 C CA . HIS B 1 113 ? 22.336 -17.998 33.914 1.00 45.09 114 HIS B CA 1
ATOM 2102 C C . HIS B 1 113 ? 21.840 -18.726 35.145 1.00 45.69 114 HIS B C 1
ATOM 2103 O O . HIS B 1 113 ? 22.255 -19.865 35.425 1.00 44.79 114 HIS B O 1
ATOM 2110 N N . ALA B 1 114 ? 20.918 -18.070 35.851 1.00 45.74 115 ALA B N 1
ATOM 2111 C CA . ALA B 1 114 ? 20.363 -18.613 37.076 1.00 46.52 115 ALA B CA 1
ATOM 2112 C C . ALA B 1 114 ? 19.101 -19.440 36.792 1.00 47.79 115 ALA B C 1
ATOM 2113 O O . ALA B 1 114 ? 18.106 -18.924 36.255 1.00 47.18 115 ALA B O 1
ATOM 2115 N N . THR B 1 115 ? 19.169 -20.732 37.128 1.00 48.08 116 THR B N 1
ATOM 2116 C CA . THR B 1 115 ? 18.029 -21.637 37.007 1.00 47.94 116 THR B CA 1
ATOM 2117 C C . THR B 1 115 ? 17.986 -22.604 38.176 1.00 46.91 116 THR B C 1
ATOM 2118 O O . THR B 1 115 ? 19.029 -22.970 38.742 1.00 48.40 116 THR B O 1
ATOM 2122 N N . THR B 1 116 ? 16.765 -23.013 38.501 1.00 43.88 117 THR B N 1
ATOM 2123 C CA . THR B 1 116 ? 16.462 -23.950 39.567 1.00 42.32 117 THR B CA 1
ATOM 2124 C C . THR B 1 116 ? 16.657 -25.358 39.069 1.00 41.48 117 THR B C 1
ATOM 2125 O O . THR B 1 116 ? 16.734 -26.292 39.864 1.00 41.05 117 THR B O 1
ATOM 2129 N N . SER B 1 117 ? 16.675 -25.508 37.743 1.00 42.51 118 SER B N 1
ATOM 2130 C CA . SER B 1 117 ? 16.828 -26.814 37.103 1.00 44.49 118 SER B CA 1
ATOM 2131 C C . SER B 1 117 ? 18.302 -27.181 36.854 1.00 46.53 118 SER B C 1
ATOM 2132 O O . SER B 1 117 ? 19.003 -26.547 36.068 1.00 46.43 118 SER B O 1
ATOM 2135 N N . GLU B 1 118 ? 18.742 -28.231 37.530 1.00 49.37 119 GLU B N 1
ATOM 2136 C CA . GLU B 1 118 ? 20.105 -28.722 37.442 1.00 50.81 119 GLU B CA 1
ATOM 2137 C C . GLU B 1 118 ? 20.462 -29.111 36.010 1.00 51.15 119 GLU B C 1
ATOM 2138 O O . GLU B 1 118 ? 21.465 -28.659 35.473 1.00 50.49 119 GLU B O 1
ATOM 2144 N N . GLN B 1 119 ? 19.619 -29.942 35.403 1.00 52.84 120 GLN B N 1
ATOM 2145 C CA . GLN B 1 119 ? 19.739 -30.302 33.989 1.00 52.47 120 GLN B CA 1
ATOM 2146 C C . GLN B 1 119 ? 19.979 -29.068 33.142 1.00 52.75 120 GLN B C 1
ATOM 2147 O O . GLN B 1 119 ? 20.972 -28.989 32.418 1.00 53.11 120 GLN B O 1
ATOM 2161 N N . LEU B 1 121 ? 21.069 -26.126 33.795 1.00 50.71 122 LEU B N 1
ATOM 2162 C CA . LEU B 1 121 ? 22.384 -25.486 34.017 1.00 50.60 122 LEU B CA 1
ATOM 2163 C C . LEU B 1 121 ? 23.435 -25.921 32.978 1.00 50.51 122 LEU B C 1
ATOM 2164 O O . LEU B 1 121 ? 23.987 -25.096 32.240 1.00 51.20 122 LEU B O 1
ATOM 2169 N N . VAL B 1 122 ? 23.698 -27.225 32.941 1.00 49.24 123 VAL B N 1
ATOM 2170 C CA . VAL B 1 122 ? 24.584 -27.826 31.959 1.00 49.16 123 VAL B CA 1
ATOM 2171 C C . VAL B 1 122 ? 24.215 -27.325 30.563 1.00 50.73 123 VAL B C 1
ATOM 2172 O O . VAL B 1 122 ? 25.004 -26.643 29.917 1.00 53.74 123 VAL B O 1
ATOM 2176 N N . GLU B 1 123 ? 22.998 -27.642 30.123 1.00 51.34 124 GLU B N 1
ATOM 2177 C CA . GLU B 1 123 ? 22.488 -27.231 28.813 1.00 51.31 124 GLU B CA 1
ATOM 2178 C C . GLU B 1 123 ? 22.819 -25.788 28.502 1.00 50.07 124 GLU B C 1
ATOM 2179 O O . GLU B 1 123 ? 23.312 -25.461 27.428 1.00 51.30 124 GLU B O 1
ATOM 2185 N N . VAL B 1 124 ? 22.544 -24.944 29.477 1.00 48.19 125 VAL B N 1
ATOM 2186 C CA . VAL B 1 124 ? 22.606 -23.504 29.348 1.00 48.22 125 VAL B CA 1
ATOM 2187 C C . VAL B 1 124 ? 24.066 -22.981 29.494 1.00 47.86 125 VAL B C 1
ATOM 2188 O O . VAL B 1 124 ? 24.416 -21.901 28.994 1.00 47.74 125 VAL B O 1
ATOM 2192 N N . GLY B 1 125 ? 24.912 -23.750 30.172 1.00 45.80 126 GLY B N 1
ATOM 2193 C CA . GLY B 1 125 ? 26.343 -23.471 30.205 1.00 45.29 126 GLY B CA 1
ATOM 2194 C C . GLY B 1 125 ? 26.996 -23.766 28.873 1.00 44.78 126 GLY B C 1
ATOM 2195 O O . GLY B 1 125 ? 27.774 -22.956 28.364 1.00 44.58 126 GLY B O 1
ATOM 2196 N N . VAL B 1 126 ? 26.688 -24.929 28.305 1.00 44.73 127 VAL B N 1
ATOM 2197 C CA . VAL B 1 126 ? 27.163 -25.267 26.961 1.00 45.86 127 VAL B CA 1
ATOM 2198 C C . VAL B 1 126 ? 26.656 -24.230 25.963 1.00 46.08 127 VAL B C 1
ATOM 2199 O O . VAL B 1 126 ? 27.437 -23.638 25.22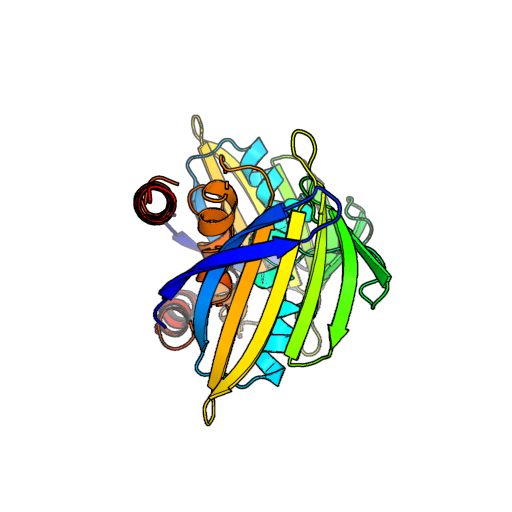1 1.00 46.05 127 VAL B O 1
ATOM 2203 N N . GLY B 1 127 ? 25.349 -23.966 26.005 1.00 46.68 128 GLY B N 1
ATOM 2204 C CA . GLY B 1 127 ? 24.685 -23.088 25.037 1.00 45.17 128 GLY B CA 1
ATOM 2205 C C . GLY B 1 127 ? 25.223 -21.683 24.978 1.00 43.82 128 GLY B C 1
ATOM 2206 O O . GLY B 1 127 ? 25.428 -21.135 23.896 1.00 45.70 128 GLY B O 1
ATOM 2207 N N . TRP B 1 128 ? 25.450 -21.078 26.126 1.00 43.67 129 TRP B N 1
ATOM 2208 C CA . TRP B 1 128 ? 26.024 -19.733 26.126 1.00 45.48 129 TRP B CA 1
ATOM 2209 C C . TRP B 1 128 ? 27.474 -19.686 25.658 1.00 46.83 129 TRP B C 1
ATOM 2210 O O . TRP B 1 128 ? 27.911 -18.672 25.104 1.00 48.38 129 TRP B O 1
ATOM 2221 N N . GLU B 1 129 ? 28.220 -20.763 25.883 1.00 47.50 130 GLU B N 1
ATOM 2222 C CA . GLU B 1 129 ? 29.597 -20.825 25.392 1.00 48.78 130 GLU B CA 1
ATOM 2223 C C . GLU B 1 129 ? 29.649 -20.942 23.878 1.00 50.45 130 GLU B C 1
ATOM 2224 O O . GLU B 1 129 ? 30.549 -20.369 23.263 1.00 51.51 130 GLU B O 1
ATOM 2238 N N . ALA B 1 131 ? 27.388 -19.770 21.802 1.00 49.53 132 ALA B N 1
ATOM 2239 C CA . ALA B 1 131 ? 27.004 -18.480 21.266 1.00 48.90 132 ALA B CA 1
ATOM 2240 C C . ALA B 1 131 ? 28.140 -17.492 21.430 1.00 49.50 132 ALA B C 1
ATOM 2241 O O . ALA B 1 131 ? 28.388 -16.672 20.542 1.00 50.25 132 ALA B O 1
ATOM 2243 N N . LEU B 1 132 ? 28.823 -17.560 22.570 1.00 49.33 133 LEU B N 1
ATOM 2244 C CA . LEU B 1 132 ? 29.878 -16.593 22.861 1.00 48.92 133 LEU B CA 1
ATOM 2245 C C . LEU B 1 132 ? 31.126 -16.812 22.015 1.00 48.70 133 LEU B C 1
ATOM 2246 O O . LEU B 1 132 ? 31.882 -15.879 21.805 1.00 48.24 133 LEU B O 1
ATOM 2251 N N . ASP B 1 133 ? 31.333 -18.017 21.495 1.00 49.31 134 ASP B N 1
ATOM 2252 C CA . ASP B 1 133 ? 32.405 -18.203 20.515 1.00 51.06 134 ASP B CA 1
ATOM 2253 C C . ASP B 1 133 ? 32.209 -17.254 19.358 1.00 50.05 134 ASP B C 1
ATOM 2254 O O . ASP B 1 133 ? 33.178 -16.716 18.832 1.00 50.63 134 ASP B O 1
ATOM 2259 N N . PHE B 1 134 ? 30.947 -17.047 18.991 1.00 49.35 135 PHE B N 1
ATOM 2260 C CA . PHE B 1 134 ? 30.596 -16.218 17.851 1.00 49.60 135 PHE B CA 1
ATOM 2261 C C . PHE B 1 134 ? 30.531 -14.733 18.182 1.00 48.73 135 PHE B C 1
ATOM 2262 O O . PHE B 1 134 ? 30.683 -13.910 17.285 1.00 49.52 135 PHE B O 1
ATOM 2270 N N . LEU B 1 135 ? 30.315 -14.378 19.448 1.00 48.62 136 LEU B N 1
ATOM 2271 C CA . LEU B 1 135 ? 30.500 -12.985 19.864 1.00 49.68 136 LEU B CA 1
ATOM 2272 C C . LEU B 1 135 ? 31.961 -12.571 19.646 1.00 50.66 136 LEU B C 1
ATOM 2273 O O . LEU B 1 135 ? 32.226 -11.539 19.050 1.00 50.09 136 LEU B O 1
ATOM 2278 N N . GLY B 1 136 ? 32.879 -13.402 20.138 1.00 51.08 137 GLY B N 1
ATOM 2279 C CA . GLY B 1 136 ? 34.311 -13.231 19.959 1.00 52.39 137 GLY B CA 1
ATOM 2280 C C . GLY B 1 136 ? 34.806 -13.191 18.528 1.00 55.09 137 GLY B C 1
ATOM 2281 O O . GLY B 1 136 ? 35.728 -12.444 18.233 1.00 56.88 137 GLY B O 1
ATOM 2290 N N . PHE B 1 138 ? 33.034 -12.081 16.001 1.00 57.06 139 PHE B N 1
ATOM 2291 C CA . PHE B 1 138 ? 32.504 -10.813 15.519 1.00 56.68 139 PHE B CA 1
ATOM 2292 C C . PHE B 1 138 ? 33.295 -9.602 16.015 1.00 58.36 139 PHE B C 1
ATOM 2293 O O . PHE B 1 138 ? 33.391 -8.593 15.319 1.00 58.72 139 PHE B O 1
ATOM 2301 N N . ILE B 1 139 ? 33.859 -9.700 17.215 1.00 58.29 140 ILE B N 1
ATOM 2302 C CA . ILE B 1 139 ? 34.571 -8.571 17.811 1.00 58.49 140 ILE B CA 1
ATOM 2303 C C . ILE B 1 139 ? 35.909 -8.368 17.104 1.00 59.26 140 ILE B C 1
ATOM 2304 O O . ILE B 1 139 ? 36.430 -7.253 17.069 1.00 60.05 140 ILE B O 1
ATOM 2309 N N . ARG B 1 140 ? 36.426 -9.451 16.518 1.00 59.86 141 ARG B N 1
ATOM 2310 C CA . ARG B 1 140 ? 37.583 -9.414 15.622 1.00 59.59 141 ARG B CA 1
ATOM 2311 C C . ARG B 1 140 ? 37.145 -9.876 14.231 1.00 60.46 141 ARG B C 1
ATOM 2312 O O . ARG B 1 140 ? 36.718 -9.051 13.426 1.00 60.33 141 ARG B O 1
ATOM 2320 N N . GLY B 1 141 ? 37.190 -11.195 13.987 1.00 61.36 142 GLY B N 1
ATOM 2321 C CA . GLY B 1 141 ? 37.044 -11.812 12.646 1.00 60.07 142 GLY B CA 1
ATOM 2322 C C . GLY B 1 141 ? 35.754 -11.547 11.890 1.00 59.56 142 GLY B C 1
ATOM 2323 O O . GLY B 1 141 ? 35.577 -10.436 11.393 1.00 58.96 142 GLY B O 1
ATOM 2324 N N . ASP B 1 142 ? 34.885 -12.565 11.758 1.00 58.80 143 ASP B N 1
ATOM 2325 C CA . ASP B 1 142 ? 33.532 -12.412 11.130 1.00 57.90 143 ASP B CA 1
ATOM 2326 C C . ASP B 1 142 ? 32.539 -13.501 11.620 1.00 57.18 143 ASP B C 1
ATOM 2327 O O . ASP B 1 142 ? 31.675 -13.288 12.500 1.00 52.84 143 ASP B O 1
ATOM 2332 N N . PRO B 1 158 ? 29.702 -25.948 11.898 1.00 60.57 159 PRO B N 1
ATOM 2333 C CA . PRO B 1 158 ? 29.740 -27.386 11.702 1.00 63.11 159 PRO B CA 1
ATOM 2334 C C . PRO B 1 158 ? 28.905 -28.174 12.702 1.00 63.36 159 PRO B C 1
ATOM 2335 O O . PRO B 1 158 ? 28.337 -27.598 13.624 1.00 64.32 159 PRO B O 1
ATOM 2339 N N . SER B 1 159 ? 28.767 -29.470 12.466 1.00 64.74 160 SER B N 1
ATOM 2340 C CA . SER B 1 159 ? 28.205 -30.362 13.460 1.00 65.15 160 SER B CA 1
ATOM 2341 C C . SER B 1 159 ? 28.844 -31.748 13.334 1.00 67.31 160 SER B C 1
ATOM 2342 O O . SER B 1 159 ? 28.163 -32.705 12.969 1.00 71.07 160 SER B O 1
ATOM 2345 N N . PRO B 1 160 ? 30.179 -31.826 13.525 1.00 67.37 161 PRO B N 1
ATOM 2346 C CA . PRO B 1 160 ? 30.960 -32.979 13.952 1.00 68.10 161 PRO B CA 1
ATOM 2347 C C . PRO B 1 160 ? 32.011 -32.558 14.991 1.00 67.38 161 PRO B C 1
ATOM 2348 O O . PRO B 1 160 ? 32.102 -33.175 16.060 1.00 68.39 161 PRO B O 1
ATOM 2352 N N . GLU B 1 161 ? 32.819 -31.547 14.658 1.00 66.12 162 GLU B N 1
ATOM 2353 C CA . GLU B 1 161 ? 33.630 -30.831 15.641 1.00 64.67 162 GLU B CA 1
ATOM 2354 C C . GLU B 1 161 ? 32.794 -30.037 16.630 1.00 61.51 162 GLU B C 1
ATOM 2355 O O . GLU B 1 161 ? 33.174 -29.956 17.792 1.00 59.43 162 GLU B O 1
ATOM 2377 N N . ARG B 1 164 ? 31.830 -32.386 19.222 1.00 58.67 165 ARG B N 1
ATOM 2378 C CA . ARG B 1 164 ? 32.886 -32.726 20.175 1.00 58.42 165 ARG B CA 1
ATOM 2379 C C . ARG B 1 164 ? 33.055 -31.592 21.165 1.00 56.74 165 ARG B C 1
ATOM 2380 O O . ARG B 1 164 ? 32.995 -31.799 22.377 1.00 55.51 165 ARG B O 1
ATOM 2382 N N . ILE B 1 165 ? 33.219 -30.383 20.645 1.00 56.60 166 ILE B N 1
ATOM 2383 C CA . ILE B 1 165 ? 33.298 -29.206 21.502 1.00 56.03 166 ILE B CA 1
ATOM 2384 C C . ILE B 1 165 ? 32.191 -29.227 22.565 1.00 57.27 166 ILE B C 1
ATOM 2385 O O . ILE B 1 165 ? 32.482 -29.042 23.743 1.00 59.37 166 ILE B O 1
ATOM 2390 N N . SER B 1 166 ? 30.942 -29.492 22.159 1.00 57.11 167 SER B N 1
ATOM 2391 C CA . SER B 1 166 ? 29.770 -29.389 23.067 1.00 56.16 167 SER B CA 1
ATOM 2392 C C . SER B 1 166 ? 29.741 -30.449 24.143 1.00 55.59 167 SER B C 1
ATOM 2393 O O . SER B 1 166 ? 29.318 -30.181 25.275 1.00 53.34 167 SER B O 1
ATOM 2396 N N . GLN B 1 167 ? 30.166 -31.654 23.771 1.00 56.40 168 GLN B N 1
ATOM 2397 C CA . GLN B 1 167 ? 30.284 -32.755 24.714 1.00 58.59 168 GLN B CA 1
ATOM 2398 C C . GLN B 1 167 ? 31.371 -32.423 25.725 1.00 57.55 168 GLN B C 1
ATOM 2399 O O . GLN B 1 167 ? 31.190 -32.611 26.924 1.00 56.88 168 GLN B O 1
ATOM 2405 N N . GLU B 1 168 ? 32.490 -31.917 25.219 1.00 57.76 169 GLU B N 1
ATOM 2406 C CA . GLU B 1 168 ? 33.620 -31.513 26.040 1.00 57.92 169 GLU B CA 1
ATOM 2407 C C . GLU B 1 168 ? 33.208 -30.485 27.083 1.00 56.93 169 GLU B C 1
ATOM 2408 O O . GLU B 1 168 ? 33.622 -30.573 28.237 1.00 60.36 169 GLU B O 1
ATOM 2414 N N . ARG B 1 169 ? 32.391 -29.514 26.685 1.00 54.09 170 ARG B N 1
ATOM 2415 C CA . ARG B 1 169 ? 31.972 -28.466 27.604 1.00 52.34 170 ARG B CA 1
ATOM 2416 C C . ARG B 1 169 ? 30.806 -28.921 28.492 1.00 50.75 170 ARG B C 1
ATOM 2417 O O . ARG B 1 169 ? 30.611 -28.403 29.595 1.00 49.30 170 ARG B O 1
ATOM 2425 N N . GLY B 1 170 ? 30.039 -29.895 28.019 1.00 49.65 171 GLY B N 1
ATOM 2426 C CA . GLY B 1 170 ? 29.101 -30.578 28.886 1.00 50.16 171 GLY B CA 1
ATOM 2427 C C . GLY B 1 170 ? 29.826 -31.125 30.106 1.00 50.95 171 GLY B C 1
ATOM 2428 O O . GLY B 1 170 ? 29.336 -31.037 31.222 1.00 49.83 171 GLY B O 1
ATOM 2429 N N . GLU B 1 171 ? 31.024 -31.652 29.889 1.00 53.29 172 GLU B N 1
ATOM 2430 C CA . GLU B 1 171 ? 31.805 -32.274 30.965 1.00 54.21 172 GLU B CA 1
ATOM 2431 C C . GLU B 1 171 ? 32.364 -31.263 31.948 1.00 52.73 172 GLU B C 1
ATOM 2432 O O . GLU B 1 171 ? 32.246 -31.439 33.151 1.00 53.01 172 GLU B O 1
ATOM 2438 N N . ALA B 1 172 ? 32.971 -30.201 31.437 1.00 52.94 173 ALA B N 1
ATOM 2439 C CA . ALA B 1 172 ? 33.451 -29.123 32.289 1.00 52.09 173 ALA B CA 1
ATOM 2440 C C . ALA B 1 172 ? 32.343 -28.681 33.230 1.00 51.07 173 ALA B C 1
ATOM 2441 O O . ALA B 1 172 ? 32.458 -28.799 34.456 1.00 53.85 173 ALA B O 1
ATOM 2443 N N . TRP B 1 173 ? 31.245 -28.217 32.641 1.00 49.45 174 TRP B N 1
ATOM 2444 C CA . TRP B 1 173 ? 30.076 -27.744 33.390 1.00 45.63 174 TRP B CA 1
ATOM 2445 C C . TRP B 1 173 ? 29.486 -28.793 34.325 1.00 46.64 174 TRP B C 1
ATOM 2446 O O . TRP B 1 173 ? 29.146 -28.491 35.475 1.00 46.82 174 TRP B O 1
ATOM 2457 N N . ALA B 1 174 ? 29.362 -30.024 33.834 1.00 47.29 175 ALA B N 1
ATOM 2458 C CA . ALA B 1 174 ? 28.868 -31.128 34.652 1.00 47.74 175 ALA B CA 1
ATOM 2459 C C . ALA B 1 174 ? 29.805 -31.408 35.817 1.00 50.62 175 ALA B C 1
ATOM 2460 O O . ALA B 1 174 ? 29.353 -31.526 36.961 1.00 51.81 175 ALA B O 1
ATOM 2462 N N . ALA B 1 175 ? 31.106 -31.506 35.524 1.00 51.41 176 ALA B N 1
ATOM 2463 C CA . ALA B 1 175 ? 32.104 -31.791 36.542 1.00 52.88 176 ALA B CA 1
ATOM 2464 C C . ALA B 1 175 ? 31.998 -30.753 37.633 1.00 52.57 176 ALA B C 1
ATOM 2465 O O . ALA B 1 175 ? 31.979 -31.088 38.813 1.00 53.90 176 ALA B O 1
ATOM 2467 N N . LEU B 1 176 ? 31.931 -29.489 37.242 1.00 52.50 177 LEU B N 1
ATOM 2468 C CA . LEU B 1 176 ? 31.621 -28.425 38.199 1.00 53.85 177 LEU B CA 1
ATOM 2469 C C . LEU B 1 176 ? 30.313 -28.721 38.969 1.00 54.69 177 LEU B C 1
ATOM 2470 O O . LEU B 1 176 ? 30.299 -28.722 40.197 1.00 56.65 177 LEU B O 1
ATOM 2475 N N . VAL B 1 177 ? 29.232 -29.012 38.253 1.00 55.60 178 VAL B N 1
ATOM 2476 C CA . VAL B 1 177 ? 27.909 -29.210 38.892 1.00 57.85 178 VAL B CA 1
ATOM 2477 C C . VAL B 1 177 ? 27.842 -30.370 39.915 1.00 61.85 178 VAL B C 1
ATOM 2478 O O . VAL B 1 177 ? 27.047 -30.316 40.856 1.00 60.91 178 VAL B O 1
ATOM 2482 N N . HIS B 1 178 ? 28.671 -31.401 39.759 1.00 65.93 179 HIS B N 1
ATOM 2483 C CA . HIS B 1 178 ? 28.725 -32.467 40.770 1.00 70.11 179 HIS B CA 1
ATOM 2484 C C . HIS B 1 178 ? 29.605 -32.033 41.966 1.00 72.02 179 HIS B C 1
ATOM 2485 O O . HIS B 1 178 ? 30.843 -32.126 41.931 1.00 74.21 179 HIS B O 1
ATOM 2492 N N . SER B 1 179 ? 28.934 -31.564 43.020 1.00 72.12 180 SER B N 1
ATOM 2493 C CA . SER B 1 179 ? 29.566 -30.958 44.201 1.00 72.27 180 SER B CA 1
ATOM 2494 C C . SER B 1 179 ? 29.998 -29.523 43.915 1.00 71.06 180 SER B C 1
ATOM 2495 O O . SER B 1 179 ? 29.404 -28.842 43.074 1.00 67.76 180 SER B O 1
#

B-factor: mean 53.64, std 8.27, range [31.91, 91.26]

Radius of gyration: 22.34 Å; Cα contacts (8 Å, |Δi|>4): 662; chains: 2; bounding box: 36×42×66 Å

InterPro domains:
  IPR013538 Activator of Hsp90 ATPase homologue 1/2-like, C-terminal [PF08327] (31-136)
  IPR023393 START-like domain superfamily [G3DSA:3.30.530.20] (2-182)